Protein AF-R7I6B8-F1 (afdb_monomer_lite)

Structure (mmCIF, N/CA/C/O backbone):
data_AF-R7I6B8-F1
#
_entry.id   AF-R7I6B8-F1
#
loop_
_atom_site.group_PDB
_atom_site.id
_atom_site.type_symbol
_atom_site.label_atom_id
_atom_site.label_alt_id
_atom_site.label_comp_id
_atom_site.label_asym_id
_atom_site.label_entity_id
_atom_site.label_seq_id
_atom_site.pdbx_PDB_ins_code
_atom_site.Cartn_x
_atom_site.Cartn_y
_atom_site.Cartn_z
_atom_site.occupancy
_atom_site.B_iso_or_equiv
_atom_site.auth_seq_id
_atom_site.auth_comp_id
_atom_site.auth_asym_id
_atom_site.auth_atom_id
_atom_site.pdbx_PDB_model_num
ATOM 1 N N . MET A 1 1 ? -3.173 -9.819 1.149 1.00 86.62 1 MET A N 1
ATOM 2 C CA . MET A 1 1 ? -2.836 -11.087 0.472 1.00 86.62 1 MET A CA 1
ATOM 3 C C . MET A 1 1 ? -1.677 -10.871 -0.489 1.00 86.62 1 MET A C 1
ATOM 5 O O . MET A 1 1 ? -1.821 -10.104 -1.430 1.00 86.62 1 MET A O 1
ATOM 9 N N . ASP A 1 2 ? -0.547 -11.542 -0.245 1.00 82.75 2 ASP A N 1
ATOM 10 C CA . ASP A 1 2 ? 0.683 -11.420 -1.058 1.00 82.75 2 ASP A CA 1
ATOM 11 C C . ASP A 1 2 ? 0.958 -12.671 -1.923 1.00 82.75 2 ASP A C 1
ATOM 13 O O . ASP A 1 2 ? 1.813 -12.669 -2.796 1.00 82.75 2 ASP A O 1
ATOM 17 N N . ARG A 1 3 ? 0.202 -13.765 -1.734 1.00 78.44 3 ARG A N 1
ATOM 18 C CA . ARG A 1 3 ? 0.385 -15.018 -2.498 1.00 78.44 3 ARG A CA 1
ATOM 19 C C . ARG A 1 3 ? 0.220 -14.824 -4.012 1.00 78.44 3 ARG A C 1
ATOM 21 O O . ARG A 1 3 ? 0.948 -15.448 -4.780 1.00 78.44 3 ARG A O 1
ATOM 28 N N . ALA A 1 4 ? -0.693 -13.935 -4.411 1.00 64.12 4 ALA A N 1
ATOM 29 C CA . ALA A 1 4 ? -0.958 -13.588 -5.807 1.00 64.12 4 ALA A CA 1
ATOM 30 C C . ALA A 1 4 ? 0.249 -12.935 -6.514 1.00 64.12 4 ALA A C 1
ATOM 32 O O . ALA A 1 4 ? 0.325 -12.960 -7.739 1.00 64.12 4 ALA A O 1
ATOM 33 N N . TYR A 1 5 ? 1.224 -12.416 -5.753 1.00 71.38 5 TYR A N 1
ATOM 34 C CA . TYR A 1 5 ? 2.431 -11.783 -6.287 1.00 71.38 5 TYR A CA 1
ATOM 35 C C . TYR A 1 5 ? 3.267 -12.732 -7.157 1.00 71.38 5 TYR A C 1
ATOM 37 O O . TYR A 1 5 ? 3.744 -12.341 -8.223 1.00 71.38 5 TYR A O 1
ATOM 45 N N . TYR A 1 6 ? 3.435 -13.979 -6.700 1.00 74.81 6 TYR A N 1
ATOM 46 C CA . TYR A 1 6 ? 4.252 -14.996 -7.373 1.00 74.81 6 TYR A CA 1
ATOM 47 C C . TYR A 1 6 ? 3.460 -15.805 -8.398 1.00 74.81 6 TYR A C 1
ATOM 49 O O . TYR A 1 6 ? 4.012 -16.245 -9.405 1.00 74.81 6 TYR A O 1
ATOM 57 N N . ARG A 1 7 ? 2.173 -16.031 -8.123 1.00 84.00 7 ARG A N 1
ATOM 58 C CA . ARG A 1 7 ? 1.267 -16.762 -9.003 1.00 84.00 7 ARG A CA 1
ATOM 59 C C . ARG A 1 7 ? -0.142 -16.186 -8.859 1.00 84.00 7 ARG A C 1
ATOM 61 O O . ARG A 1 7 ? -0.682 -16.285 -7.755 1.00 84.00 7 ARG A O 1
ATOM 68 N N . PRO A 1 8 ? -0.735 -15.652 -9.941 1.00 86.75 8 PRO A N 1
ATOM 69 C CA . PRO A 1 8 ? -2.129 -15.228 -9.958 1.00 86.75 8 PRO A CA 1
ATOM 70 C C . PRO A 1 8 ? -3.066 -16.285 -9.370 1.00 86.75 8 PRO A C 1
ATOM 72 O O . PRO A 1 8 ? -2.892 -17.486 -9.608 1.00 86.75 8 PRO A O 1
ATOM 75 N N . LEU A 1 9 ? -4.040 -15.834 -8.582 1.00 92.75 9 LEU A N 1
ATOM 76 C CA . LEU A 1 9 ? -5.088 -16.687 -8.032 1.00 92.75 9 LEU A CA 1
ATOM 77 C C . LEU A 1 9 ? -6.312 -16.652 -8.950 1.00 92.75 9 LEU A C 1
ATOM 79 O O . LEU A 1 9 ? -6.590 -15.651 -9.602 1.00 92.75 9 LEU A O 1
ATOM 83 N N . THR A 1 10 ? -7.036 -17.763 -8.992 1.00 95.44 10 THR A N 1
ATOM 84 C CA . THR A 1 10 ? -8.285 -17.889 -9.757 1.00 95.44 10 THR A CA 1
ATOM 85 C C . THR A 1 10 ? -9.464 -17.265 -9.006 1.00 95.44 10 THR A C 1
ATOM 87 O O . THR A 1 10 ? -9.424 -17.150 -7.779 1.00 95.44 10 THR A O 1
ATOM 90 N N . VAL A 1 11 ? -10.547 -16.954 -9.728 1.00 97.56 11 VAL A N 1
ATOM 91 C CA . VAL A 1 11 ? -11.826 -16.485 -9.156 1.00 97.56 11 VAL A CA 1
ATOM 92 C C . VAL A 1 11 ? -12.290 -17.400 -8.018 1.00 97.56 11 VAL A C 1
ATOM 94 O O . VAL A 1 11 ? -12.526 -16.936 -6.908 1.00 97.56 11 VAL A O 1
ATOM 97 N N . GLY A 1 12 ? -12.329 -18.719 -8.249 1.00 97.88 12 GLY A N 1
ATOM 98 C CA . GLY A 1 12 ? -12.786 -19.689 -7.247 1.00 97.88 12 GLY A CA 1
ATOM 99 C C . GLY A 1 12 ? -11.923 -19.731 -5.979 1.00 97.88 12 GLY A C 1
ATOM 100 O O . GLY A 1 12 ? -12.435 -19.977 -4.891 1.00 97.88 12 GLY A O 1
ATOM 101 N N . GLN A 1 13 ? -10.622 -19.442 -6.085 1.00 96.94 13 GLN A N 1
ATOM 102 C CA . GLN A 1 13 ? -9.755 -19.332 -4.907 1.00 96.94 13 GLN A CA 1
ATOM 103 C C . GLN A 1 13 ? -10.053 -18.072 -4.098 1.00 96.94 13 GLN A C 1
ATOM 105 O O . GLN A 1 13 ? -10.068 -18.139 -2.873 1.00 96.94 13 GLN A O 1
ATOM 110 N N . TYR A 1 14 ? -10.289 -16.938 -4.761 1.00 97.94 14 TYR A N 1
ATOM 111 C CA . TYR A 1 14 ? -10.722 -15.717 -4.084 1.00 97.94 14 TYR A CA 1
ATOM 112 C C . TYR A 1 14 ? -12.088 -15.901 -3.424 1.00 97.94 14 TYR A C 1
ATOM 114 O O . TYR A 1 14 ? -12.215 -15.613 -2.238 1.00 97.94 14 TYR A O 1
ATOM 122 N N . TRP A 1 15 ? -13.050 -16.488 -4.134 1.00 97.94 15 TRP A N 1
ATOM 123 C CA . TRP A 1 15 ? -14.367 -16.822 -3.592 1.00 97.94 15 TRP A CA 1
ATOM 124 C C . TRP A 1 15 ? -14.275 -17.689 -2.334 1.00 97.94 15 TRP A C 1
ATOM 126 O O . TRP A 1 15 ? -14.862 -17.367 -1.304 1.00 97.94 15 TRP A O 1
ATOM 136 N N . HIS A 1 16 ? -13.425 -18.717 -2.354 1.00 97.81 16 HIS A N 1
ATOM 137 C CA . HIS A 1 16 ? -13.198 -19.549 -1.177 1.00 97.81 16 HIS A CA 1
ATOM 138 C C . HIS A 1 16 ? -12.623 -18.770 0.022 1.00 97.81 16 HIS A C 1
ATOM 140 O O . HIS A 1 16 ? -12.931 -19.102 1.164 1.00 97.81 16 HIS A O 1
ATOM 146 N N . PHE A 1 17 ? -11.794 -17.742 -0.197 1.00 97.38 17 PHE A N 1
ATOM 147 C CA . PHE A 1 17 ? -11.352 -16.862 0.892 1.00 97.38 17 PHE A CA 1
ATOM 148 C C . PHE A 1 17 ? -12.471 -15.939 1.379 1.00 97.38 17 PHE A C 1
ATOM 150 O O . PHE A 1 17 ? -12.580 -15.713 2.582 1.00 97.38 17 PHE A O 1
ATOM 157 N N . ALA A 1 18 ? -13.304 -15.425 0.472 1.00 97.75 18 ALA A N 1
ATOM 158 C CA . ALA A 1 18 ? -14.438 -14.571 0.812 1.00 97.75 18 ALA A CA 1
ATOM 159 C C . ALA A 1 18 ? -15.466 -15.287 1.705 1.00 97.75 18 ALA A C 1
ATOM 161 O O . ALA A 1 18 ? -16.019 -14.662 2.608 1.00 97.75 18 ALA A O 1
ATOM 162 N N . GLU A 1 19 ? -15.678 -16.589 1.505 1.00 98.00 19 GLU A N 1
ATOM 163 C CA . GLU A 1 19 ? -16.567 -17.429 2.328 1.00 98.00 19 GLU A CA 1
ATOM 164 C C . GLU A 1 19 ? -16.067 -17.630 3.770 1.00 98.00 19 GLU A C 1
ATOM 166 O O . GLU A 1 19 ? -16.845 -17.959 4.661 1.00 98.00 19 GLU A O 1
ATOM 171 N N . GLN A 1 20 ? -14.772 -17.428 4.029 1.00 97.94 20 GLN A N 1
ATOM 172 C CA . GLN A 1 20 ? -14.159 -17.678 5.342 1.00 97.94 20 GLN A CA 1
ATOM 173 C C . GLN A 1 20 ? -14.195 -16.469 6.281 1.00 97.94 20 GLN A C 1
ATOM 175 O O . GLN A 1 20 ? -13.697 -16.555 7.405 1.00 97.94 20 GLN A O 1
ATOM 180 N N . VAL A 1 21 ? -14.728 -15.335 5.827 1.00 98.31 21 VAL A N 1
ATOM 181 C CA . VAL A 1 21 ? -14.720 -14.083 6.587 1.00 98.31 21 VAL A CA 1
ATOM 182 C C . VAL A 1 21 ? -16.104 -13.426 6.606 1.00 98.31 21 VAL A C 1
ATOM 184 O O . VAL A 1 21 ? -16.873 -13.592 5.652 1.00 98.31 21 VAL A O 1
ATOM 187 N N . PRO A 1 22 ? -16.419 -12.645 7.655 1.00 98.06 22 PRO A N 1
ATOM 188 C CA . PRO A 1 22 ? -17.638 -11.839 7.723 1.00 98.06 22 PRO A CA 1
ATOM 189 C C . PRO A 1 22 ? -17.788 -10.833 6.568 1.00 98.06 22 PRO A C 1
ATOM 191 O O . PRO A 1 22 ? -16.819 -10.491 5.888 1.00 98.06 22 PRO A O 1
ATOM 194 N N . ASP A 1 23 ? -19.005 -10.328 6.358 1.00 95.50 23 ASP A N 1
ATOM 195 C CA . ASP A 1 23 ? -19.348 -9.418 5.249 1.00 95.50 23 ASP A CA 1
ATOM 196 C C . ASP A 1 23 ? -18.741 -8.016 5.359 1.00 95.50 23 ASP A C 1
ATOM 198 O O . ASP A 1 23 ? -18.560 -7.329 4.349 1.00 95.50 23 ASP A O 1
ATOM 202 N N . ASP A 1 24 ? -18.361 -7.599 6.560 1.00 96.00 24 ASP A N 1
ATOM 203 C CA . ASP A 1 24 ? -17.642 -6.355 6.839 1.00 96.00 24 ASP A CA 1
ATOM 204 C C . ASP A 1 24 ? -16.115 -6.501 6.710 1.00 96.00 24 ASP A C 1
ATOM 206 O O . ASP A 1 24 ? -15.394 -5.502 6.710 1.00 96.00 24 ASP A O 1
ATOM 210 N N . PHE A 1 25 ? -15.596 -7.716 6.502 1.00 97.75 25 PHE A N 1
ATOM 211 C CA . PHE A 1 25 ? -14.173 -7.924 6.254 1.00 97.75 25 PHE A CA 1
ATOM 212 C C . PHE A 1 25 ? -13.758 -7.370 4.886 1.00 97.75 25 PHE A C 1
ATOM 214 O O . PHE A 1 25 ? -14.487 -7.464 3.893 1.00 97.75 25 PHE A O 1
ATOM 221 N N . ARG A 1 26 ? -12.545 -6.816 4.806 1.00 97.75 26 ARG A N 1
ATOM 222 C CA . ARG A 1 26 ? -11.974 -6.292 3.561 1.00 97.75 26 ARG A CA 1
ATOM 223 C C . ARG A 1 26 ? -10.599 -6.875 3.284 1.00 97.75 26 ARG A C 1
ATOM 225 O O . ARG A 1 26 ? -9.689 -6.809 4.110 1.00 97.75 26 ARG A O 1
ATOM 232 N N . PHE A 1 27 ? -10.420 -7.395 2.077 1.00 98.12 27 PHE A N 1
ATOM 233 C CA . PHE A 1 27 ? -9.138 -7.895 1.603 1.00 98.12 27 PHE A CA 1
ATOM 234 C C . PHE A 1 27 ? -8.341 -6.790 0.910 1.00 98.12 27 PHE A C 1
ATOM 236 O O . PHE A 1 27 ? -8.765 -6.237 -0.100 1.00 98.12 27 PHE A O 1
ATOM 243 N N . LEU A 1 28 ? -7.121 -6.553 1.389 1.00 98.00 28 LEU A N 1
ATOM 244 C CA . LEU A 1 28 ? -6.075 -5.888 0.613 1.00 98.00 28 LEU A CA 1
ATOM 245 C C . LEU A 1 28 ? -5.347 -6.943 -0.225 1.00 98.00 28 LEU A C 1
ATOM 247 O O . LEU A 1 28 ? -4.781 -7.889 0.337 1.00 98.00 28 LEU A O 1
ATOM 251 N N . VAL A 1 29 ? -5.314 -6.798 -1.548 1.00 97.75 29 VAL A N 1
ATOM 252 C CA . VAL A 1 29 ? -4.704 -7.779 -2.462 1.00 97.75 29 VAL A CA 1
ATOM 253 C C . VAL A 1 29 ? -3.587 -7.128 -3.265 1.00 97.75 29 VAL A C 1
ATOM 255 O O . VAL A 1 29 ? -3.771 -6.066 -3.847 1.00 97.75 29 VAL A O 1
ATOM 258 N N . LYS A 1 30 ? -2.412 -7.762 -3.296 1.00 96.00 30 LYS A N 1
ATOM 259 C CA . LYS A 1 30 ? -1.267 -7.281 -4.070 1.00 96.00 30 LYS A CA 1
ATOM 260 C C . LYS A 1 30 ? -1.294 -7.840 -5.493 1.00 96.00 30 LYS A C 1
ATOM 262 O O . LYS A 1 30 ? -1.500 -9.041 -5.676 1.00 96.00 30 LYS A O 1
ATOM 267 N N . ALA A 1 31 ? -1.026 -6.976 -6.465 1.00 96.88 31 ALA A N 1
ATOM 268 C CA . ALA A 1 31 ? -0.894 -7.327 -7.869 1.00 96.88 31 ALA A CA 1
ATOM 269 C C . ALA A 1 31 ? 0.301 -8.274 -8.129 1.00 96.88 31 ALA A C 1
ATOM 271 O O . ALA A 1 31 ? 1.307 -8.211 -7.412 1.00 96.88 31 ALA A O 1
ATOM 272 N N . PRO A 1 32 ? 0.236 -9.118 -9.175 1.00 95.25 32 PRO A N 1
ATOM 273 C CA . PRO A 1 32 ? 1.344 -9.965 -9.607 1.00 95.25 32 PRO A CA 1
ATOM 274 C C . PRO A 1 32 ? 2.580 -9.175 -10.055 1.00 95.25 32 PRO A C 1
ATOM 276 O O . PRO A 1 32 ? 2.472 -8.192 -10.793 1.00 95.25 32 PRO A O 1
ATOM 279 N N . ALA A 1 33 ? 3.774 -9.690 -9.736 1.00 94.00 33 ALA A N 1
ATOM 280 C CA . ALA A 1 33 ? 5.047 -9.126 -10.207 1.00 94.00 33 ALA A CA 1
ATOM 281 C C . ALA A 1 33 ? 5.130 -9.048 -11.741 1.00 94.00 33 ALA A C 1
ATOM 283 O O . ALA A 1 33 ? 5.805 -8.186 -12.298 1.00 94.00 33 ALA A O 1
ATOM 284 N N . ALA A 1 34 ? 4.408 -9.939 -12.429 1.00 93.88 34 ALA A N 1
ATOM 285 C CA . ALA A 1 34 ? 4.355 -10.005 -13.883 1.00 93.88 34 ALA A CA 1
ATOM 286 C C . ALA A 1 34 ? 3.887 -8.699 -14.545 1.00 93.88 34 ALA A C 1
ATOM 288 O O . ALA A 1 34 ? 4.227 -8.479 -15.705 1.00 93.88 34 ALA A O 1
ATOM 289 N N . VAL A 1 35 ? 3.153 -7.835 -13.834 1.00 96.88 35 VAL A N 1
ATOM 290 C CA . VAL A 1 35 ? 2.729 -6.519 -14.344 1.00 96.88 35 VAL A CA 1
ATOM 291 C C . VAL A 1 35 ? 3.342 -5.342 -13.583 1.00 96.88 35 VAL A C 1
ATOM 293 O O . VAL A 1 35 ? 3.352 -4.236 -14.118 1.00 96.88 35 VAL A O 1
ATOM 296 N N . THR A 1 36 ? 3.898 -5.555 -12.384 1.00 97.12 36 THR A N 1
ATOM 297 C CA . THR A 1 36 ? 4.442 -4.475 -11.536 1.00 97.12 36 THR A CA 1
ATOM 298 C C . THR A 1 36 ? 5.965 -4.437 -11.410 1.00 97.12 36 THR A C 1
ATOM 300 O O . THR A 1 36 ? 6.507 -3.474 -10.865 1.00 97.12 36 THR A O 1
ATOM 303 N N . ASP A 1 37 ? 6.682 -5.435 -11.928 1.00 96.50 37 ASP A N 1
ATOM 304 C CA . ASP A 1 37 ? 8.142 -5.421 -12.018 1.00 96.50 37 ASP A CA 1
ATOM 305 C C . ASP A 1 37 ? 8.587 -5.268 -13.472 1.00 96.50 37 ASP A C 1
ATOM 307 O O . ASP A 1 37 ? 8.164 -6.018 -14.354 1.00 96.50 37 ASP A O 1
ATOM 311 N N . CYS A 1 38 ? 9.466 -4.299 -13.724 1.00 96.81 38 CYS A N 1
ATOM 312 C CA . CYS A 1 38 ? 10.085 -4.106 -15.035 1.00 96.81 38 CYS A CA 1
ATOM 313 C C . CYS A 1 38 ? 11.113 -5.195 -15.375 1.00 96.81 38 CYS A C 1
ATOM 315 O O . CYS A 1 38 ? 11.512 -5.317 -16.533 1.00 96.81 38 CYS A O 1
ATOM 317 N N . MET A 1 39 ? 11.503 -6.015 -14.393 1.00 96.12 39 MET A N 1
ATOM 318 C CA . MET A 1 39 ? 12.441 -7.119 -14.551 1.00 96.12 39 MET A CA 1
ATOM 319 C C . MET A 1 39 ? 11.799 -8.449 -14.160 1.00 96.12 39 MET A C 1
ATOM 321 O O . MET A 1 39 ? 11.097 -8.556 -13.158 1.00 96.12 39 MET A O 1
ATOM 325 N N . VAL A 1 40 ? 12.125 -9.508 -14.896 1.00 93.88 40 VAL A N 1
ATOM 326 C CA . VAL A 1 40 ? 11.937 -10.879 -14.412 1.00 93.88 40 VAL A CA 1
ATOM 327 C C . VAL A 1 40 ? 13.108 -11.205 -13.493 1.00 93.88 40 VAL A C 1
ATOM 329 O O . VAL A 1 40 ? 14.268 -11.139 -13.913 1.00 93.88 40 VAL A O 1
ATOM 332 N N . ARG A 1 41 ? 12.818 -11.539 -12.234 1.00 90.19 41 ARG A N 1
ATOM 333 C CA . ARG A 1 41 ? 13.832 -11.807 -11.206 1.00 90.19 41 ARG A CA 1
ATOM 334 C C . ARG A 1 41 ? 13.969 -13.295 -10.911 1.00 90.19 41 ARG A C 1
ATOM 336 O O . ARG A 1 41 ? 12.989 -14.033 -10.932 1.00 90.19 41 ARG A O 1
ATOM 343 N N . GLY A 1 42 ? 15.196 -13.721 -10.621 1.00 85.25 42 GLY A N 1
ATOM 344 C CA . GLY A 1 42 ? 15.484 -15.070 -10.136 1.00 85.25 42 GLY A CA 1
ATOM 345 C C . GLY A 1 42 ? 15.116 -15.254 -8.661 1.00 85.25 42 GLY A C 1
ATOM 346 O O . GLY A 1 42 ? 14.727 -14.308 -7.978 1.00 85.25 42 GLY A O 1
ATOM 347 N N . ALA A 1 43 ? 15.310 -16.468 -8.140 1.00 78.44 43 ALA A N 1
ATOM 348 C CA . ALA A 1 43 ? 14.973 -16.829 -6.755 1.00 78.44 43 ALA A CA 1
ATOM 349 C C . ALA A 1 43 ? 15.681 -15.976 -5.680 1.00 78.44 43 ALA A C 1
ATOM 351 O O . ALA A 1 43 ? 15.185 -15.838 -4.569 1.00 78.44 43 ALA A O 1
ATOM 352 N N . ASN A 1 44 ? 16.824 -15.374 -6.013 1.00 76.00 44 ASN A N 1
ATOM 353 C CA . ASN A 1 44 ? 17.579 -14.467 -5.143 1.00 76.00 44 ASN A CA 1
ATOM 354 C C . ASN A 1 44 ? 17.211 -12.980 -5.335 1.00 76.00 44 ASN A C 1
ATOM 356 O O . ASN A 1 44 ? 17.942 -12.106 -4.872 1.00 76.00 44 ASN A O 1
ATOM 360 N N . GLY A 1 45 ? 16.143 -12.670 -6.079 1.00 80.94 45 GLY A N 1
ATOM 361 C CA . GLY A 1 45 ? 15.709 -11.301 -6.366 1.00 80.94 45 GLY A CA 1
ATOM 362 C C . GLY A 1 45 ? 16.567 -10.549 -7.393 1.00 80.94 45 GLY A C 1
ATOM 363 O O . GLY A 1 45 ? 16.290 -9.379 -7.686 1.00 80.94 45 GLY A O 1
ATOM 364 N N . ARG A 1 46 ? 17.597 -11.185 -7.973 1.00 85.00 46 ARG A N 1
ATOM 365 C CA . ARG A 1 46 ? 18.427 -10.551 -9.007 1.00 85.00 46 ARG A CA 1
ATOM 366 C C . ARG A 1 46 ? 17.670 -10.461 -10.333 1.00 85.00 46 ARG A C 1
ATOM 368 O O . ARG A 1 46 ? 17.013 -11.434 -10.709 1.00 85.00 46 ARG A O 1
ATOM 375 N N . PRO A 1 47 ? 17.770 -9.329 -11.050 1.00 88.94 47 PRO A N 1
ATOM 376 C CA . PRO A 1 47 ? 17.188 -9.203 -12.378 1.00 88.94 47 PRO A CA 1
ATOM 377 C C . PRO A 1 47 ? 17.886 -10.163 -13.348 1.00 88.94 47 PRO A C 1
ATOM 379 O O . PRO A 1 47 ? 19.112 -10.227 -13.379 1.00 88.94 47 PRO A O 1
ATOM 382 N N . LEU A 1 48 ? 17.101 -10.912 -14.120 1.00 91.88 48 LEU A N 1
ATOM 383 C CA . LEU A 1 48 ? 17.597 -11.828 -15.152 1.00 91.88 48 LEU A CA 1
ATOM 384 C C . LEU A 1 48 ? 17.422 -11.241 -16.553 1.00 91.88 48 LEU A C 1
ATOM 386 O O . LEU A 1 48 ? 18.313 -11.347 -17.386 1.00 91.88 48 LEU A O 1
ATOM 390 N N . ARG A 1 49 ? 16.262 -10.632 -16.809 1.00 94.31 49 ARG A N 1
ATOM 391 C CA . ARG A 1 49 ? 15.908 -9.997 -18.084 1.00 94.31 49 ARG A CA 1
ATOM 392 C C . ARG A 1 49 ? 14.788 -8.987 -17.885 1.00 94.31 49 ARG A C 1
ATOM 394 O O . ARG A 1 49 ? 14.106 -9.020 -16.861 1.00 94.31 49 ARG A O 1
ATOM 401 N N . GLU A 1 50 ? 14.572 -8.137 -18.878 1.00 95.94 50 GLU A N 1
ATOM 402 C CA . GLU A 1 50 ? 13.416 -7.245 -18.906 1.00 95.94 50 GLU A CA 1
ATOM 403 C C . GLU A 1 50 ? 12.100 -8.034 -18.990 1.00 95.94 50 GLU A C 1
ATOM 405 O O . GLU A 1 50 ? 12.016 -9.120 -19.585 1.00 95.94 50 GLU A O 1
ATOM 410 N N . ASN A 1 51 ? 11.068 -7.485 -18.356 1.00 96.81 51 ASN A N 1
ATOM 411 C CA . ASN A 1 51 ? 9.720 -8.022 -18.373 1.00 96.81 51 ASN A CA 1
ATOM 412 C C . ASN A 1 51 ? 8.868 -7.308 -19.432 1.00 96.81 51 ASN A C 1
ATOM 414 O O . ASN A 1 51 ? 8.455 -6.164 -19.246 1.00 96.81 51 ASN A O 1
ATOM 418 N N . SER A 1 52 ? 8.539 -8.015 -20.513 1.00 96.38 52 SER A N 1
ATOM 419 C CA . SER A 1 52 ? 7.694 -7.507 -21.602 1.00 96.38 52 SER A CA 1
ATOM 420 C C . SER A 1 52 ? 6.243 -7.233 -21.193 1.00 96.38 52 SER A C 1
ATOM 422 O O . SER A 1 52 ? 5.536 -6.531 -21.909 1.00 96.38 52 SER A O 1
ATOM 424 N N . PHE A 1 53 ? 5.787 -7.776 -20.060 1.00 97.38 53 PHE A N 1
ATOM 425 C CA . PHE A 1 53 ? 4.436 -7.565 -19.533 1.00 97.38 53 PHE A CA 1
ATOM 426 C C . PHE A 1 53 ? 4.354 -6.466 -18.468 1.00 97.38 53 PHE A C 1
ATOM 428 O O . PHE A 1 53 ? 3.278 -6.222 -17.921 1.00 97.38 53 PHE A O 1
ATOM 435 N N . PHE A 1 54 ? 5.463 -5.786 -18.170 1.00 98.06 54 PHE A N 1
ATOM 436 C CA . PHE A 1 54 ? 5.452 -4.662 -17.243 1.00 98.06 54 PHE A CA 1
ATOM 437 C C . PHE A 1 54 ? 4.479 -3.576 -17.720 1.00 98.06 54 PHE A C 1
ATOM 439 O O . PHE A 1 54 ? 4.602 -3.084 -18.844 1.00 98.06 54 PHE A O 1
ATOM 446 N N . LEU A 1 55 ? 3.531 -3.201 -16.855 1.00 98.44 55 LEU A N 1
ATOM 447 C CA . LEU A 1 55 ? 2.442 -2.267 -17.160 1.00 98.44 55 LEU A CA 1
ATOM 448 C C . LEU A 1 55 ? 1.537 -2.722 -18.324 1.00 98.44 55 LEU A C 1
ATOM 450 O O . LEU A 1 55 ? 0.975 -1.897 -19.044 1.00 98.44 55 LEU A O 1
ATOM 454 N N . ASN A 1 56 ? 1.381 -4.034 -18.528 1.00 98.50 56 ASN A N 1
ATOM 455 C CA . ASN A 1 56 ? 0.413 -4.576 -19.478 1.00 98.50 56 ASN A CA 1
ATOM 456 C C . ASN A 1 56 ? -0.996 -4.591 -18.856 1.00 98.50 56 ASN A C 1
ATOM 458 O O . ASN A 1 56 ? -1.262 -5.324 -17.902 1.00 98.50 56 ASN A O 1
ATOM 462 N N . THR A 1 57 ? -1.895 -3.772 -19.405 1.00 98.19 57 THR A N 1
ATOM 463 C CA . THR A 1 57 ? -3.256 -3.550 -18.889 1.00 98.19 57 THR A CA 1
ATOM 464 C C . THR A 1 57 ? -4.159 -4.767 -19.056 1.00 98.19 57 THR A C 1
ATOM 466 O O . THR A 1 57 ? -4.907 -5.095 -18.142 1.00 98.19 57 THR A O 1
ATOM 469 N N . GLU A 1 58 ? -4.067 -5.464 -20.190 1.00 98.06 58 GLU A N 1
ATOM 470 C CA . GLU A 1 58 ? -4.872 -6.656 -20.473 1.00 98.06 58 GLU A CA 1
ATOM 471 C C . GLU A 1 58 ? -4.525 -7.791 -19.506 1.00 98.06 58 GLU A C 1
ATOM 473 O O . GLU A 1 58 ? -5.406 -8.375 -18.876 1.00 98.06 58 GLU A O 1
ATOM 478 N N . LYS A 1 59 ? -3.229 -8.035 -19.300 1.00 97.81 59 LYS A N 1
ATOM 479 C CA . LYS A 1 59 ? -2.752 -9.026 -18.337 1.00 97.81 59 LYS A CA 1
ATOM 480 C C . LYS A 1 59 ? -3.136 -8.650 -16.907 1.00 97.81 59 LYS A C 1
ATOM 482 O O . LYS A 1 59 ? -3.550 -9.518 -16.147 1.00 97.81 59 LYS A O 1
ATOM 487 N N . ALA A 1 60 ? -3.032 -7.371 -16.535 1.00 98.25 60 ALA A N 1
ATOM 488 C CA . ALA A 1 60 ? -3.472 -6.906 -15.220 1.00 98.25 60 ALA A CA 1
ATOM 489 C C . ALA A 1 60 ? -4.981 -7.125 -15.018 1.00 98.25 60 ALA A C 1
ATOM 491 O O . ALA A 1 60 ? -5.392 -7.565 -13.946 1.00 98.25 60 ALA A O 1
ATOM 492 N N . ALA A 1 61 ? -5.798 -6.881 -16.045 1.00 98.19 61 ALA A N 1
ATOM 493 C CA . ALA A 1 61 ? -7.232 -7.137 -15.994 1.00 98.19 61 ALA A CA 1
ATOM 494 C C . ALA A 1 61 ? -7.534 -8.632 -15.794 1.00 98.19 61 ALA A C 1
ATOM 496 O O . ALA A 1 61 ? -8.225 -9.000 -14.846 1.00 98.19 61 ALA A O 1
ATOM 497 N N . GLN A 1 62 ? -6.955 -9.491 -16.637 1.00 97.25 62 GLN A N 1
ATOM 498 C CA . GLN A 1 62 ? -7.231 -10.931 -16.666 1.00 97.25 62 GLN A CA 1
ATOM 499 C C . GLN A 1 62 ? -6.675 -11.691 -15.456 1.00 97.25 62 GLN A C 1
ATOM 501 O O . GLN A 1 62 ? -7.318 -12.610 -14.959 1.00 97.25 62 GLN A O 1
ATOM 506 N N . GLU A 1 63 ? -5.477 -11.342 -14.984 1.00 96.12 63 GLU A N 1
ATOM 507 C CA . GLU A 1 63 ? -4.780 -12.112 -13.943 1.00 96.12 63 GLU A CA 1
ATOM 508 C C . GLU A 1 63 ? -4.904 -11.513 -12.543 1.00 96.12 63 GLU A C 1
ATOM 510 O O . GLU A 1 63 ? -4.494 -12.144 -11.569 1.00 96.12 63 GLU A O 1
ATOM 515 N N . PHE A 1 64 ? -5.427 -10.294 -12.420 1.00 97.81 64 PHE A N 1
ATOM 516 C CA . PHE A 1 64 ? -5.503 -9.623 -11.129 1.00 97.81 64 PHE A CA 1
ATOM 517 C C . PHE A 1 64 ? -6.845 -8.953 -10.884 1.00 97.81 64 PHE A C 1
ATOM 519 O O . PHE A 1 64 ? -7.526 -9.346 -9.943 1.00 97.81 64 PHE A O 1
ATOM 526 N N . VAL A 1 65 ? -7.245 -7.987 -11.712 1.00 98.19 65 VAL A N 1
ATOM 527 C CA . VAL A 1 65 ? -8.450 -7.193 -11.436 1.00 98.19 65 VAL A CA 1
ATOM 528 C C . VAL A 1 65 ? -9.698 -8.071 -11.465 1.00 98.19 65 VAL A C 1
ATOM 530 O O . VAL A 1 65 ? -10.337 -8.222 -10.430 1.00 98.19 65 VAL A O 1
ATOM 533 N N . HIS A 1 66 ? -10.025 -8.699 -12.598 1.00 98.00 66 HIS A N 1
ATOM 534 C CA . HIS A 1 66 ? -11.261 -9.479 -12.716 1.00 98.00 66 HIS A CA 1
ATOM 535 C C . HIS A 1 66 ? -11.317 -10.639 -11.710 1.00 98.00 66 HIS A C 1
ATOM 537 O O . HIS A 1 66 ? -12.312 -10.731 -10.996 1.00 98.00 66 HIS A O 1
ATOM 543 N N . PRO A 1 67 ? -10.254 -11.453 -11.517 1.00 97.75 67 PRO A N 1
ATOM 544 C CA . PRO A 1 67 ? -10.293 -12.520 -10.519 1.00 97.75 67 PRO A CA 1
ATOM 545 C C . PRO A 1 67 ? -10.558 -12.039 -9.090 1.00 97.75 67 PRO A C 1
ATOM 547 O O . PRO A 1 67 ? -11.263 -12.716 -8.342 1.00 97.75 67 PRO A O 1
ATOM 550 N N . VAL A 1 68 ? -9.993 -10.890 -8.702 1.00 98.06 68 VAL A N 1
ATOM 551 C CA . VAL A 1 68 ? -10.207 -10.302 -7.373 1.00 98.06 68 VAL A CA 1
ATOM 552 C C . VAL A 1 68 ? -11.632 -9.782 -7.237 1.00 98.06 68 VAL A C 1
ATOM 554 O O . VAL A 1 68 ? -12.280 -10.087 -6.240 1.00 98.06 68 VAL A O 1
ATOM 557 N N . ILE A 1 69 ? -12.110 -9.014 -8.217 1.00 98.12 69 ILE A N 1
ATOM 558 C CA . ILE A 1 69 ? -13.439 -8.398 -8.178 1.00 98.12 69 ILE A CA 1
ATOM 559 C C . ILE A 1 69 ? -14.531 -9.471 -8.215 1.00 98.12 69 ILE A C 1
ATOM 561 O O . ILE A 1 69 ? -15.379 -9.498 -7.330 1.00 98.12 69 ILE A O 1
ATOM 565 N N . GLU A 1 70 ? -14.467 -10.409 -9.159 1.00 97.88 70 GLU A N 1
ATOM 566 C CA . GLU A 1 70 ? -15.454 -11.489 -9.284 1.00 97.88 70 GLU A CA 1
ATOM 567 C C . GLU A 1 70 ? -15.418 -12.447 -8.089 1.00 97.88 70 GLU A C 1
ATOM 569 O O . GLU A 1 70 ? -16.454 -12.932 -7.640 1.00 97.88 70 GLU A O 1
ATOM 574 N N . GLY A 1 71 ? -14.224 -12.738 -7.564 1.00 98.00 71 GLY A N 1
ATOM 575 C CA . GLY A 1 71 ? -14.069 -13.696 -6.477 1.00 98.00 71 GLY A CA 1
ATOM 576 C C . GLY A 1 71 ? -14.403 -13.126 -5.100 1.00 98.00 71 GLY A C 1
ATOM 577 O O . GLY A 1 71 ? -14.997 -13.821 -4.284 1.00 98.00 71 GLY A O 1
ATOM 578 N N . LEU A 1 72 ? -14.016 -11.881 -4.808 1.00 98.31 72 LEU A N 1
ATOM 579 C CA . LEU A 1 72 ? -14.224 -11.271 -3.487 1.00 98.31 72 LEU A CA 1
ATOM 580 C C . LEU A 1 72 ? -15.472 -10.386 -3.417 1.00 98.31 72 LEU A C 1
ATOM 582 O O . LEU A 1 72 ? -15.975 -10.153 -2.315 1.00 98.31 72 LEU A O 1
ATOM 586 N N . GLY A 1 73 ? -15.955 -9.871 -4.552 1.00 97.81 73 GLY A N 1
ATOM 587 C CA . GLY A 1 73 ? -17.082 -8.942 -4.622 1.00 97.81 73 GLY A CA 1
ATOM 588 C C . GLY A 1 73 ? -16.929 -7.788 -3.630 1.00 97.81 73 GLY A C 1
ATOM 589 O O . GLY A 1 73 ? -15.869 -7.170 -3.517 1.00 97.81 73 GLY A O 1
ATOM 590 N N . LYS A 1 74 ? -17.961 -7.563 -2.813 1.00 97.12 74 LYS A N 1
ATOM 591 C CA . LYS A 1 74 ? -18.003 -6.502 -1.791 1.00 97.12 74 LYS A CA 1
ATOM 592 C C . LYS A 1 74 ? -16.908 -6.587 -0.723 1.00 97.12 74 LYS A C 1
ATOM 594 O O . LYS A 1 74 ? -16.632 -5.579 -0.074 1.00 97.12 74 LYS A O 1
ATOM 599 N N . LYS A 1 75 ? -16.280 -7.755 -0.536 1.00 98.44 75 LYS A N 1
ATOM 600 C CA . LYS A 1 75 ? -15.164 -7.958 0.406 1.00 98.44 75 LYS A CA 1
ATOM 601 C C . LYS A 1 75 ? -13.816 -7.531 -0.191 1.00 98.44 75 LYS A C 1
ATOM 603 O O . LYS A 1 75 ? -12.816 -7.504 0.529 1.00 98.44 75 LYS A O 1
ATOM 608 N N . ALA A 1 76 ? -13.748 -7.188 -1.479 1.00 98.38 76 ALA A N 1
ATOM 609 C CA . ALA A 1 76 ? -12.561 -6.574 -2.064 1.00 98.38 76 ALA A CA 1
ATOM 610 C C . ALA A 1 76 ? -12.362 -5.157 -1.499 1.00 98.38 76 ALA A C 1
ATOM 612 O O . ALA A 1 76 ? -13.285 -4.349 -1.473 1.00 98.38 76 ALA A O 1
ATOM 613 N N . GLY A 1 77 ? -11.149 -4.873 -1.030 1.00 98.19 77 GLY A N 1
ATOM 614 C CA . GLY A 1 77 ? -10.712 -3.546 -0.609 1.00 98.19 77 GLY A CA 1
ATOM 615 C C . GLY A 1 77 ? -9.610 -3.030 -1.544 1.00 98.19 77 GLY A C 1
ATOM 616 O O . GLY A 1 77 ? -9.777 -3.049 -2.763 1.00 98.19 77 GLY A O 1
ATOM 617 N N . PRO A 1 78 ? -8.447 -2.598 -1.027 1.00 98.56 78 PRO A N 1
ATOM 618 C CA . PRO A 1 78 ? -7.388 -2.069 -1.879 1.00 98.56 78 PRO A CA 1
ATOM 619 C C . PRO A 1 78 ? -6.777 -3.138 -2.802 1.00 98.56 78 PRO A C 1
ATOM 621 O O . PRO A 1 78 ? -6.232 -4.146 -2.335 1.00 98.56 78 PRO A O 1
ATOM 624 N N . LEU A 1 79 ? -6.775 -2.870 -4.109 1.00 98.69 79 LEU A N 1
ATOM 625 C CA . LEU A 1 79 ? -5.986 -3.587 -5.112 1.00 98.69 79 LEU A CA 1
ATOM 626 C C . LEU A 1 79 ? -4.653 -2.852 -5.291 1.00 98.69 79 LEU A C 1
ATOM 628 O O . LEU A 1 79 ? -4.571 -1.816 -5.954 1.00 98.69 79 LEU A O 1
ATOM 632 N N . VAL A 1 80 ? -3.604 -3.378 -4.659 1.00 98.62 80 VAL A N 1
ATOM 633 C CA . VAL A 1 80 ? -2.301 -2.718 -4.542 1.00 98.62 80 VAL A CA 1
ATOM 634 C C . VAL A 1 80 ? -1.362 -3.134 -5.668 1.00 98.62 80 VAL A C 1
ATOM 636 O O . VAL A 1 80 ? -0.865 -4.263 -5.697 1.00 98.62 80 VAL A O 1
ATOM 639 N N . PHE A 1 81 ? -1.018 -2.188 -6.535 1.00 98.56 81 PHE A N 1
ATOM 640 C CA . PHE A 1 81 ? 0.095 -2.305 -7.469 1.00 98.56 81 PHE A CA 1
ATOM 641 C C . PHE A 1 81 ? 1.387 -1.831 -6.793 1.00 98.56 81 PHE A C 1
ATOM 643 O O . PHE A 1 81 ? 1.722 -0.647 -6.804 1.00 98.56 81 PHE A O 1
ATOM 650 N N . GLU A 1 82 ? 2.127 -2.762 -6.186 1.00 97.75 82 GLU A N 1
ATOM 651 C CA . GLU A 1 82 ? 3.487 -2.490 -5.708 1.00 97.75 82 GLU A CA 1
ATOM 652 C C . GLU A 1 82 ? 4.460 -2.544 -6.884 1.00 97.75 82 GLU A C 1
ATOM 654 O O . GLU A 1 82 ? 4.861 -3.620 -7.334 1.00 97.75 82 GLU A O 1
ATOM 659 N N . MET A 1 83 ? 4.834 -1.368 -7.369 1.00 97.44 83 MET A N 1
ATOM 660 C CA . MET A 1 83 ? 5.802 -1.180 -8.435 1.00 97.44 83 MET A CA 1
ATOM 661 C C . MET A 1 83 ? 7.208 -1.422 -7.889 1.00 97.44 83 MET A C 1
ATOM 663 O O . MET A 1 83 ? 7.710 -0.649 -7.063 1.00 97.44 83 MET A O 1
ATOM 667 N N . ALA A 1 84 ? 7.837 -2.502 -8.350 1.00 95.00 84 ALA A N 1
ATOM 668 C CA . ALA A 1 84 ? 9.139 -2.945 -7.868 1.00 95.00 84 ALA A CA 1
ATOM 669 C C . ALA A 1 84 ? 10.244 -1.905 -8.120 1.00 95.00 84 ALA A C 1
ATOM 671 O O . ALA A 1 84 ? 10.101 -0.960 -8.901 1.00 95.00 84 ALA A O 1
ATOM 672 N N . GLN A 1 85 ? 11.379 -2.075 -7.438 1.00 94.62 85 GLN A N 1
ATOM 673 C CA . GLN A 1 85 ? 12.505 -1.163 -7.595 1.00 94.62 85 GLN A CA 1
ATOM 674 C C . GLN A 1 85 ? 13.073 -1.263 -9.013 1.00 94.62 85 GLN A C 1
ATOM 676 O O . GLN A 1 85 ? 13.546 -2.323 -9.437 1.00 94.62 85 GLN A O 1
ATOM 681 N N . VAL A 1 86 ? 13.064 -0.137 -9.721 1.00 95.50 86 VAL A N 1
ATOM 682 C CA . VAL A 1 86 ? 13.557 -0.046 -11.094 1.00 95.50 86 VAL A CA 1
ATOM 683 C C . VAL A 1 86 ? 15.092 0.046 -11.092 1.00 95.50 86 VAL A C 1
ATOM 685 O O . VAL A 1 86 ? 15.645 0.838 -10.320 1.00 95.50 86 VAL A O 1
ATOM 688 N N . PRO A 1 87 ? 15.802 -0.745 -11.925 1.00 94.25 87 PRO A N 1
ATOM 689 C CA . PRO A 1 87 ? 17.253 -0.645 -12.090 1.00 94.25 87 PRO A CA 1
ATOM 690 C C . PRO A 1 87 ? 17.712 0.775 -12.430 1.00 94.25 87 PRO A C 1
ATOM 692 O O . PRO A 1 87 ? 17.060 1.482 -13.202 1.00 94.25 87 PRO A O 1
ATOM 695 N N . ARG A 1 88 ? 18.853 1.195 -11.872 1.00 93.38 88 ARG A N 1
ATOM 696 C CA . ARG A 1 88 ? 19.350 2.580 -11.955 1.00 93.38 88 ARG A CA 1
ATOM 697 C C . ARG A 1 88 ? 19.556 3.035 -13.402 1.00 93.38 88 ARG A C 1
ATOM 699 O O . ARG A 1 88 ? 19.335 4.201 -13.720 1.00 93.38 88 ARG A O 1
ATOM 706 N N . GLU A 1 89 ? 19.943 2.118 -14.276 1.00 93.25 89 GLU A N 1
ATOM 707 C CA . GLU A 1 89 ? 20.226 2.331 -15.697 1.00 93.25 89 GLU A CA 1
ATOM 708 C C . GLU A 1 89 ? 18.967 2.758 -16.474 1.00 93.25 89 GLU A C 1
ATOM 710 O O . GLU A 1 89 ? 19.033 3.579 -17.400 1.00 93.25 89 GLU A O 1
ATOM 715 N N . LEU A 1 90 ? 17.802 2.252 -16.056 1.00 93.50 90 LEU A N 1
ATOM 716 C CA . LEU A 1 90 ? 16.502 2.555 -16.658 1.00 93.50 90 LEU A CA 1
ATOM 717 C C . LEU A 1 90 ? 15.919 3.893 -16.177 1.00 93.50 90 LEU A C 1
ATOM 719 O O . LEU A 1 90 ? 14.974 4.392 -16.778 1.00 93.50 90 LEU A O 1
ATOM 723 N N . ILE A 1 91 ? 16.496 4.509 -15.139 1.00 96.06 91 ILE A N 1
ATOM 724 C CA . ILE A 1 91 ? 16.035 5.775 -14.528 1.00 96.06 91 ILE A CA 1
ATOM 725 C C . ILE A 1 91 ? 17.162 6.809 -14.365 1.00 96.06 91 ILE A C 1
ATOM 727 O O . ILE A 1 91 ? 17.061 7.747 -13.565 1.00 96.06 91 ILE A O 1
ATOM 731 N N . SER A 1 92 ? 18.249 6.642 -15.123 1.00 95.69 92 SER A N 1
ATOM 732 C CA . SER A 1 92 ? 19.475 7.432 -14.978 1.00 95.69 92 SER A CA 1
ATOM 733 C C . SER A 1 92 ? 19.304 8.914 -15.332 1.00 95.69 92 SER A C 1
ATOM 735 O O . SER A 1 92 ? 19.929 9.763 -14.699 1.00 95.69 92 SER A O 1
ATOM 737 N N . SER A 1 93 ? 18.421 9.250 -16.278 1.00 97.31 93 SER A N 1
ATOM 738 C CA . SER A 1 93 ? 18.119 10.631 -16.678 1.00 97.31 93 SER A CA 1
ATOM 739 C C . SER A 1 93 ? 16.759 11.108 -16.157 1.00 97.31 93 SER A C 1
ATOM 741 O O . SER A 1 93 ? 15.880 10.308 -15.830 1.00 97.31 93 SER A O 1
ATOM 743 N N . ALA A 1 94 ? 16.577 12.430 -16.074 1.00 97.06 94 ALA A N 1
ATOM 744 C CA . ALA A 1 94 ? 15.292 13.031 -15.707 1.00 97.06 94 ALA A CA 1
ATOM 745 C C . ALA A 1 94 ? 14.178 12.649 -16.691 1.00 97.06 94 ALA A C 1
ATOM 747 O O . ALA A 1 94 ? 13.090 12.281 -16.262 1.00 97.06 94 ALA A O 1
ATOM 748 N N . GLU A 1 95 ? 14.480 12.649 -17.989 1.00 97.88 95 GLU A N 1
ATOM 749 C CA . GLU A 1 95 ? 13.556 12.240 -19.049 1.00 97.88 95 GLU A CA 1
ATOM 750 C C . GLU A 1 95 ? 13.049 10.806 -18.851 1.00 97.88 95 GLU A C 1
ATOM 752 O O . GLU A 1 95 ? 11.842 10.575 -18.828 1.00 97.88 95 GLU A O 1
ATOM 757 N N . LYS A 1 96 ? 13.949 9.845 -18.591 1.00 97.69 96 LYS A N 1
ATOM 758 C CA . LYS A 1 96 ? 13.570 8.448 -18.320 1.00 97.69 96 LYS A CA 1
ATOM 759 C C . LYS A 1 96 ? 12.650 8.322 -17.103 1.00 97.69 96 LYS A C 1
ATOM 761 O O . LYS A 1 96 ? 11.698 7.546 -17.123 1.00 97.69 96 LYS A O 1
ATOM 766 N N . ARG A 1 97 ? 12.914 9.096 -16.044 1.00 98.12 97 ARG A N 1
ATOM 767 C CA . ARG A 1 97 ? 12.071 9.126 -14.837 1.00 98.12 97 ARG A CA 1
ATOM 768 C C . ARG A 1 97 ? 10.686 9.698 -15.114 1.00 98.12 97 ARG A C 1
ATOM 770 O O . ARG A 1 97 ? 9.703 9.115 -14.669 1.00 98.12 97 ARG A O 1
ATOM 777 N N . ILE A 1 98 ? 10.609 10.803 -15.854 1.00 97.94 98 ILE A N 1
ATOM 778 C CA . ILE A 1 98 ? 9.338 11.413 -16.268 1.00 97.94 98 ILE A CA 1
ATOM 779 C C . ILE A 1 98 ? 8.542 10.415 -17.108 1.00 97.94 98 ILE A C 1
ATOM 781 O O . ILE A 1 98 ? 7.392 10.128 -16.780 1.00 97.94 98 ILE A O 1
ATOM 785 N N . ARG A 1 99 ? 9.187 9.796 -18.102 1.00 98.00 99 ARG A N 1
ATOM 786 C CA . ARG A 1 99 ? 8.554 8.806 -18.974 1.00 98.00 99 ARG A CA 1
ATOM 787 C C . ARG A 1 99 ? 8.033 7.591 -18.209 1.00 98.00 99 ARG A C 1
ATOM 789 O O . ARG A 1 99 ? 6.987 7.053 -18.554 1.00 98.00 99 ARG A O 1
ATOM 796 N N . LEU A 1 100 ? 8.737 7.144 -17.170 1.00 98.12 100 LEU A N 1
ATOM 797 C CA . LEU A 1 100 ? 8.261 6.063 -16.307 1.00 98.12 100 LEU A CA 1
ATOM 798 C C . LEU A 1 100 ? 6.980 6.456 -15.553 1.00 98.12 100 LEU A C 1
ATOM 800 O O . LEU A 1 100 ? 6.040 5.666 -15.520 1.00 98.12 100 LEU A O 1
ATOM 804 N N . VAL A 1 101 ? 6.921 7.663 -14.981 1.00 98.56 101 VAL A N 1
ATOM 805 C CA . VAL A 1 101 ? 5.717 8.165 -14.290 1.00 98.56 101 VAL A CA 1
ATOM 806 C C . VAL A 1 101 ? 4.540 8.290 -15.262 1.00 98.56 101 VAL A C 1
ATOM 808 O O . VAL A 1 101 ? 3.436 7.873 -14.923 1.00 98.56 101 VAL A O 1
ATOM 811 N N . GLU A 1 102 ? 4.775 8.790 -16.477 1.00 98.44 102 GLU A N 1
ATOM 812 C CA . GLU A 1 102 ? 3.758 8.870 -17.536 1.00 98.44 102 GLU A CA 1
ATOM 813 C C . GLU A 1 102 ? 3.220 7.490 -17.914 1.00 98.44 102 GLU A C 1
ATOM 815 O O . GLU A 1 102 ? 2.011 7.288 -17.911 1.00 98.44 102 GLU A O 1
ATOM 820 N N . ARG A 1 103 ? 4.104 6.512 -18.151 1.00 98.44 103 ARG A N 1
ATOM 821 C CA . ARG A 1 103 ? 3.703 5.131 -18.461 1.00 98.44 103 ARG A CA 1
ATOM 822 C C . ARG A 1 103 ? 2.881 4.493 -17.343 1.00 98.44 103 ARG A C 1
ATOM 824 O O . ARG A 1 103 ? 1.947 3.750 -17.632 1.00 98.44 103 ARG A O 1
ATOM 831 N N . ILE A 1 104 ? 3.221 4.759 -16.079 1.00 98.75 104 ILE A N 1
ATOM 832 C CA . ILE A 1 104 ? 2.415 4.304 -14.938 1.00 98.75 104 ILE A CA 1
ATOM 833 C C . ILE A 1 104 ? 1.027 4.953 -14.996 1.00 98.75 104 ILE A C 1
ATOM 835 O O . ILE A 1 104 ? 0.035 4.244 -14.882 1.00 98.75 104 ILE A O 1
ATOM 839 N N . GLY A 1 105 ? 0.935 6.263 -15.234 1.00 98.69 105 GLY A N 1
ATOM 840 C CA . GLY A 1 105 ? -0.354 6.950 -15.371 1.00 98.69 105 GLY A CA 1
ATOM 841 C C . GLY A 1 105 ? -1.201 6.430 -16.534 1.00 98.69 105 GLY A C 1
ATOM 842 O O . GLY A 1 105 ? -2.387 6.166 -16.360 1.00 98.69 105 GLY A O 1
ATOM 843 N N . GLU A 1 106 ? -0.596 6.210 -17.704 1.00 98.69 106 GLU A N 1
ATOM 844 C CA . GLU A 1 106 ? -1.254 5.601 -18.869 1.00 98.69 106 GLU A CA 1
ATOM 845 C C . GLU A 1 106 ? -1.799 4.204 -18.552 1.00 98.69 106 GLU A C 1
ATOM 847 O O . GLU A 1 106 ? -2.916 3.875 -18.947 1.00 98.69 106 GLU A O 1
ATOM 852 N N . PHE A 1 107 ? -1.024 3.392 -17.830 1.00 98.81 107 PHE A N 1
ATOM 853 C CA . PHE A 1 107 ? -1.446 2.073 -17.371 1.00 98.81 107 PHE A CA 1
ATOM 854 C C . PHE A 1 107 ? -2.646 2.159 -16.429 1.00 98.81 107 PHE A C 1
ATOM 856 O O . PHE A 1 107 ? -3.650 1.495 -16.672 1.00 98.81 107 PHE A O 1
ATOM 863 N N . LEU A 1 108 ? -2.569 3.004 -15.397 1.00 98.69 108 LEU A N 1
ATOM 864 C CA . LEU A 1 108 ? -3.627 3.156 -14.397 1.00 98.69 108 LEU A CA 1
ATOM 865 C C . LEU A 1 108 ? -4.938 3.656 -15.018 1.00 98.69 108 LEU A C 1
ATOM 867 O O . LEU A 1 108 ? -5.991 3.090 -14.748 1.00 98.69 108 LEU A O 1
ATOM 871 N N . ASN A 1 109 ? -4.871 4.641 -15.917 1.00 98.44 109 ASN A N 1
ATOM 872 C CA . ASN A 1 109 ? -6.044 5.185 -16.613 1.00 98.44 109 ASN A CA 1
ATOM 873 C C . ASN A 1 109 ? -6.717 4.188 -17.571 1.00 98.44 109 ASN A C 1
ATOM 875 O O . ASN A 1 109 ? -7.848 4.411 -17.999 1.00 98.44 109 ASN A O 1
ATOM 879 N N . ARG A 1 110 ? -6.019 3.113 -17.946 1.00 98.44 110 ARG A N 1
ATOM 880 C CA . ARG A 1 110 ? -6.519 2.051 -18.831 1.00 98.44 110 ARG A CA 1
ATOM 881 C C . ARG A 1 110 ? -6.943 0.791 -18.079 1.00 98.44 110 ARG A C 1
ATOM 883 O O . ARG A 1 110 ? -7.373 -0.166 -18.724 1.00 98.44 110 ARG A O 1
ATOM 890 N N . LEU A 1 111 ? -6.798 0.754 -16.754 1.00 98.50 111 LEU A N 1
ATOM 891 C CA . LEU A 1 111 ? -7.321 -0.352 -15.960 1.00 98.50 111 LEU A CA 1
ATOM 892 C C . LEU A 1 111 ? -8.855 -0.409 -16.070 1.00 98.50 111 LEU A C 1
ATOM 894 O O . LEU A 1 111 ? -9.494 0.628 -16.271 1.00 98.50 111 LEU A O 1
ATOM 898 N N . PRO A 1 112 ? -9.464 -1.600 -15.923 1.00 97.75 112 PRO A N 1
ATOM 899 C CA . PRO A 1 112 ? -10.915 -1.722 -15.869 1.00 97.75 112 PRO A CA 1
ATOM 900 C C . PRO A 1 112 ? -11.501 -0.826 -14.776 1.00 97.75 112 PRO A C 1
ATOM 902 O O . PRO A 1 112 ? -10.922 -0.697 -13.695 1.00 97.75 112 PRO A O 1
ATOM 905 N N . LYS A 1 113 ? -12.661 -0.221 -15.030 1.00 96.31 113 LYS A N 1
ATOM 906 C CA . LYS A 1 113 ? -13.416 0.437 -13.960 1.00 96.31 113 LYS A CA 1
ATOM 907 C C . LYS A 1 113 ? -13.947 -0.634 -13.010 1.00 96.31 113 LYS A C 1
ATOM 909 O O . LYS A 1 113 ? -14.395 -1.680 -13.466 1.00 96.31 113 LYS A O 1
ATOM 914 N N . ILE A 1 114 ? -13.882 -0.361 -11.714 1.00 96.44 114 ILE A N 1
ATOM 915 C CA . ILE A 1 114 ? -14.466 -1.222 -10.686 1.00 96.44 114 ILE A CA 1
ATOM 916 C C . ILE A 1 114 ? -15.943 -0.841 -10.568 1.00 96.44 114 ILE A C 1
ATOM 918 O O . ILE A 1 114 ? -16.246 0.343 -10.400 1.00 96.44 114 ILE A O 1
ATOM 922 N N . GLY A 1 115 ? -16.839 -1.812 -10.738 1.00 93.62 115 GLY A N 1
ATOM 923 C CA . GLY A 1 115 ? -18.279 -1.604 -10.632 1.00 93.62 115 GLY A CA 1
ATOM 924 C C . GLY A 1 115 ? -18.811 -1.775 -9.208 1.00 93.62 115 GLY A C 1
ATOM 925 O O . GLY A 1 115 ? -18.069 -2.012 -8.251 1.00 93.62 115 GLY A O 1
ATOM 926 N N . GLU A 1 116 ? -20.130 -1.650 -9.069 1.00 94.75 116 GLU A N 1
ATOM 927 C CA . GLU A 1 116 ? -20.844 -1.738 -7.786 1.00 94.75 116 GLU A CA 1
ATOM 928 C C . GLU A 1 116 ? -20.735 -3.125 -7.131 1.00 94.75 116 GLU A C 1
ATOM 930 O O . GLU A 1 116 ? -20.856 -3.252 -5.910 1.00 94.75 116 GLU A O 1
ATOM 935 N N . GLU A 1 117 ? -20.439 -4.172 -7.909 1.00 94.69 117 GLU A N 1
ATOM 936 C CA . GLU A 1 117 ? -20.198 -5.531 -7.415 1.00 94.69 117 GLU A CA 1
ATOM 937 C C . GLU A 1 117 ? -19.060 -5.605 -6.384 1.00 94.69 117 GLU A C 1
ATOM 939 O O . GLU A 1 117 ? -19.038 -6.505 -5.540 1.00 94.69 117 GLU A O 1
ATOM 944 N N . ALA A 1 118 ? -18.147 -4.634 -6.420 1.00 96.50 118 ALA A N 1
ATOM 945 C CA . ALA A 1 118 ? -17.049 -4.470 -5.484 1.00 96.50 118 ALA A CA 1
ATOM 946 C C . ALA A 1 118 ? -16.912 -3.000 -5.059 1.00 96.50 118 ALA A C 1
ATOM 948 O O . ALA A 1 118 ? -15.836 -2.417 -5.136 1.00 96.50 118 ALA A O 1
ATOM 949 N N . GLU A 1 119 ? -18.006 -2.414 -4.566 1.00 94.81 119 GLU A N 1
ATOM 950 C CA . GLU A 1 119 ? -18.105 -1.003 -4.143 1.00 94.81 119 GLU A CA 1
ATOM 951 C C . GLU A 1 119 ? -17.008 -0.521 -3.169 1.00 94.81 119 GLU A C 1
ATOM 953 O O . GLU A 1 119 ? -16.686 0.662 -3.122 1.00 94.81 119 GLU A O 1
ATOM 958 N N . ASN A 1 120 ? -16.409 -1.432 -2.396 1.00 96.62 120 ASN A N 1
ATOM 959 C CA . ASN A 1 120 ? -15.337 -1.117 -1.445 1.00 96.62 120 ASN A CA 1
ATOM 960 C C . ASN A 1 120 ? -13.932 -1.181 -2.065 1.00 96.62 120 ASN A C 1
ATOM 962 O O . ASN A 1 120 ? -12.947 -0.839 -1.400 1.00 96.62 120 ASN A O 1
ATOM 966 N N . ALA A 1 121 ? -13.825 -1.655 -3.306 1.00 98.25 121 ALA A N 1
ATOM 967 C CA . ALA A 1 121 ? -12.563 -1.875 -3.974 1.00 98.25 121 ALA A CA 1
ATOM 968 C C . ALA A 1 121 ? -12.087 -0.629 -4.712 1.00 98.25 121 ALA A C 1
ATOM 970 O O . ALA A 1 121 ? -12.850 0.115 -5.323 1.00 98.25 121 ALA A O 1
ATOM 971 N N . PHE A 1 122 ? -10.778 -0.414 -4.669 1.00 98.62 122 PHE A N 1
ATOM 972 C CA . PHE A 1 122 ? -10.136 0.715 -5.325 1.00 98.62 122 PHE A CA 1
ATOM 973 C C . PHE A 1 122 ? -8.685 0.382 -5.650 1.00 98.62 122 PHE A C 1
ATOM 975 O O . PHE A 1 122 ? -8.059 -0.473 -5.015 1.00 98.62 122 PHE A O 1
ATOM 982 N N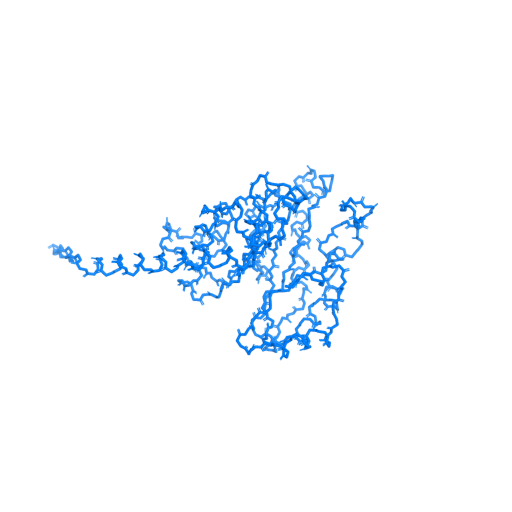 . TYR A 1 123 ? -8.129 1.081 -6.633 1.00 98.81 123 TYR A N 1
ATOM 983 C CA . TYR A 1 123 ? -6.725 0.936 -6.984 1.00 98.81 123 TYR A CA 1
ATOM 984 C C . TYR A 1 123 ? -5.838 1.755 -6.056 1.00 98.81 123 TYR A C 1
ATOM 986 O O . TYR A 1 123 ? -6.107 2.925 -5.770 1.00 98.81 123 TYR A O 1
ATOM 994 N N . ALA A 1 124 ? -4.732 1.146 -5.637 1.00 98.75 124 ALA A N 1
ATOM 995 C CA . ALA A 1 124 ? -3.696 1.816 -4.874 1.00 98.75 124 ALA A CA 1
ATOM 996 C C . ALA A 1 124 ? -2.305 1.454 -5.410 1.00 98.75 124 ALA A C 1
ATOM 998 O O . ALA A 1 124 ? -2.085 0.342 -5.893 1.00 98.75 124 ALA A O 1
ATOM 999 N N . VAL A 1 125 ? -1.351 2.379 -5.329 1.00 98.75 125 VAL A N 1
ATOM 1000 C CA . VAL A 1 125 ? 0.017 2.186 -5.831 1.00 98.75 125 VAL A CA 1
ATOM 1001 C C . VAL A 1 125 ? 1.030 2.394 -4.718 1.00 98.75 125 VAL A C 1
ATOM 1003 O O . VAL A 1 125 ? 1.076 3.449 -4.089 1.00 98.75 125 VAL A O 1
ATOM 1006 N N . GLU A 1 126 ? 1.897 1.401 -4.534 1.00 98.31 126 GLU A N 1
ATOM 1007 C CA . GLU A 1 126 ? 3.139 1.535 -3.771 1.00 98.31 126 GLU A CA 1
ATOM 1008 C C . GLU A 1 126 ? 4.304 1.605 -4.760 1.00 98.31 126 GLU A C 1
ATOM 1010 O O . GLU A 1 126 ? 4.394 0.780 -5.665 1.00 98.31 126 GLU A O 1
ATOM 1015 N N . ILE A 1 127 ? 5.224 2.553 -4.592 1.00 96.69 127 ILE A N 1
ATOM 1016 C CA . ILE A 1 127 ? 6.434 2.638 -5.416 1.00 96.69 127 ILE A CA 1
ATOM 1017 C C . ILE A 1 127 ? 7.649 2.238 -4.587 1.00 96.69 127 ILE A C 1
ATOM 1019 O O . ILE A 1 127 ? 7.789 2.641 -3.438 1.00 96.69 127 ILE A O 1
ATOM 1023 N N . ARG A 1 128 ? 8.555 1.454 -5.175 1.00 95.94 128 ARG A N 1
ATOM 1024 C CA . ARG A 1 128 ? 9.800 0.996 -4.527 1.00 95.94 128 ARG A CA 1
ATOM 1025 C C . ARG A 1 128 ? 11.050 1.683 -5.074 1.00 95.94 128 ARG A C 1
ATOM 1027 O O . ARG A 1 128 ? 12.170 1.230 -4.856 1.00 95.94 128 ARG A O 1
ATOM 1034 N N . THR A 1 129 ? 10.842 2.775 -5.805 1.00 96.81 129 THR A N 1
ATOM 1035 C CA . THR A 1 129 ? 11.874 3.552 -6.494 1.00 96.81 129 THR A CA 1
ATOM 1036 C C . THR A 1 129 ? 11.860 4.990 -5.954 1.00 96.81 129 THR A C 1
ATOM 1038 O O . THR A 1 129 ? 11.060 5.805 -6.411 1.00 96.81 129 THR A O 1
ATOM 1041 N N . PRO A 1 130 ? 12.729 5.342 -4.987 1.00 96.25 130 PRO A N 1
ATOM 1042 C CA . PRO A 1 130 ? 12.629 6.609 -4.247 1.00 96.25 130 PRO A CA 1
ATOM 1043 C C . PRO A 1 130 ? 12.796 7.853 -5.114 1.00 96.25 130 PRO A C 1
ATOM 1045 O O . PRO A 1 130 ? 12.147 8.862 -4.881 1.00 96.25 130 PRO A O 1
ATOM 1048 N N . ILE A 1 131 ? 13.645 7.780 -6.143 1.00 96.56 131 ILE A N 1
ATOM 1049 C CA . ILE A 1 131 ? 13.972 8.932 -6.996 1.00 96.56 131 ILE A CA 1
ATOM 1050 C C . ILE A 1 131 ? 12.782 9.431 -7.834 1.00 96.56 131 ILE A C 1
ATOM 1052 O O . ILE A 1 131 ? 12.837 10.535 -8.370 1.00 96.56 131 ILE A O 1
ATOM 1056 N N . ILE A 1 132 ? 11.714 8.635 -7.960 1.00 96.44 132 ILE A N 1
ATOM 1057 C CA . ILE A 1 132 ? 10.466 9.054 -8.617 1.00 96.44 132 ILE A CA 1
ATOM 1058 C C . ILE A 1 132 ? 9.344 9.374 -7.623 1.00 96.44 132 ILE A C 1
ATOM 1060 O O . ILE A 1 132 ? 8.297 9.859 -8.047 1.00 96.44 132 ILE A O 1
ATOM 1064 N N . TYR A 1 133 ? 9.571 9.189 -6.317 1.00 96.81 133 TYR A N 1
ATOM 1065 C CA . TYR A 1 133 ? 8.656 9.614 -5.257 1.00 96.81 133 TYR A CA 1
ATOM 1066 C C . TYR A 1 133 ? 8.686 11.147 -5.146 1.00 96.81 133 TYR A C 1
ATOM 1068 O O . TYR A 1 133 ? 9.460 11.733 -4.393 1.00 96.81 133 TYR A O 1
ATOM 1076 N N . THR A 1 134 ? 7.898 11.806 -5.991 1.00 96.00 134 THR A N 1
ATOM 1077 C CA . THR A 1 134 ? 7.949 13.253 -6.246 1.00 96.00 134 THR A CA 1
ATOM 1078 C C . THR A 1 134 ? 6.534 13.831 -6.328 1.00 96.00 134 THR A C 1
ATOM 1080 O O . THR A 1 134 ? 5.598 13.075 -6.600 1.00 96.00 134 THR A O 1
ATOM 1083 N N . PRO A 1 135 ? 6.350 15.160 -6.201 1.00 95.56 135 PRO A N 1
ATOM 1084 C CA . PRO A 1 135 ? 5.041 15.790 -6.399 1.00 95.56 135 PRO A CA 1
ATOM 1085 C C . PRO A 1 135 ? 4.393 15.443 -7.747 1.00 95.56 135 PRO A C 1
ATOM 1087 O O . PRO A 1 135 ? 3.184 15.265 -7.822 1.00 95.56 135 PRO A O 1
ATOM 1090 N N . ARG A 1 136 ? 5.197 15.254 -8.807 1.00 96.50 136 ARG A N 1
ATOM 1091 C CA . ARG A 1 136 ? 4.709 14.819 -10.126 1.00 96.50 136 ARG A CA 1
ATOM 1092 C C . ARG A 1 136 ? 4.056 13.437 -10.076 1.00 96.50 136 ARG A C 1
ATOM 1094 O O . ARG A 1 136 ? 3.018 13.231 -10.692 1.00 96.50 136 ARG A O 1
ATOM 1101 N N . PHE A 1 137 ? 4.660 12.499 -9.350 1.00 97.75 137 PHE A N 1
ATOM 1102 C CA . PHE A 1 137 ? 4.103 11.160 -9.168 1.00 97.75 137 PHE A CA 1
ATOM 1103 C C . PHE A 1 137 ? 2.803 11.201 -8.357 1.00 97.75 137 PHE A C 1
ATOM 1105 O O . PHE A 1 137 ? 1.818 10.596 -8.765 1.00 97.75 137 PHE A O 1
ATOM 1112 N N . VAL A 1 138 ? 2.774 11.975 -7.268 1.00 97.25 138 VAL A N 1
ATOM 1113 C CA . VAL A 1 138 ? 1.570 12.155 -6.438 1.00 97.25 138 VAL A CA 1
ATOM 1114 C C . VAL A 1 138 ? 0.431 12.794 -7.239 1.00 97.25 138 VAL A C 1
ATOM 1116 O O . VAL A 1 138 ? -0.692 12.299 -7.226 1.00 97.25 138 VAL A O 1
ATOM 1119 N N . SER A 1 139 ? 0.726 13.850 -8.000 1.00 96.44 139 SER A N 1
ATOM 1120 C CA . SER A 1 139 ? -0.246 14.515 -8.872 1.00 96.44 139 SER A CA 1
ATOM 1121 C C . SER A 1 139 ? -0.780 13.580 -9.962 1.00 96.44 139 SER A C 1
ATOM 1123 O O . SER A 1 139 ? -1.984 13.575 -10.211 1.00 96.44 139 SER A O 1
ATOM 1125 N N . MET A 1 140 ? 0.075 12.741 -10.560 1.00 98.06 140 MET A N 1
ATOM 1126 C CA . MET A 1 140 ? -0.350 11.721 -11.522 1.00 98.06 140 MET A CA 1
ATOM 1127 C C . MET A 1 140 ? -1.328 10.721 -10.888 1.00 98.06 140 MET A C 1
ATOM 1129 O O . MET A 1 140 ? -2.377 10.462 -11.473 1.00 98.06 140 MET A O 1
ATOM 1133 N N . LEU A 1 141 ? -1.039 10.213 -9.683 1.00 98.12 141 LEU A N 1
ATOM 1134 C CA . LEU A 1 141 ? -1.945 9.299 -8.976 1.00 98.12 141 LEU A CA 1
ATOM 1135 C C . LEU A 1 141 ? -3.298 9.952 -8.677 1.00 98.12 141 LEU A C 1
ATOM 1137 O O . LEU A 1 141 ? -4.338 9.350 -8.943 1.00 98.12 141 LEU A O 1
ATOM 1141 N N . ARG A 1 142 ? -3.286 11.203 -8.191 1.00 96.06 142 ARG A N 1
ATOM 1142 C CA . ARG A 1 142 ? -4.507 11.986 -7.945 1.00 96.06 142 ARG A CA 1
ATOM 1143 C C . ARG A 1 142 ? -5.333 12.136 -9.222 1.00 96.06 142 ARG A C 1
ATOM 1145 O O . ARG A 1 142 ? -6.532 11.887 -9.193 1.00 96.06 142 ARG A O 1
ATOM 1152 N N . GLY A 1 143 ? -4.694 12.497 -10.336 1.00 96.12 143 GLY A N 1
ATOM 1153 C CA . GLY A 1 143 ? -5.355 12.639 -11.636 1.00 96.12 143 GLY A CA 1
ATOM 1154 C C . GLY A 1 143 ? -5.936 11.330 -12.179 1.00 96.12 143 GLY A C 1
ATOM 1155 O O . GLY A 1 143 ? -6.956 11.361 -12.857 1.00 96.12 143 GLY A O 1
ATOM 1156 N N . ALA A 1 144 ? -5.326 10.188 -11.848 1.00 97.38 144 ALA A N 1
ATOM 1157 C CA . ALA A 1 144 ? -5.821 8.860 -12.212 1.00 97.38 144 ALA A CA 1
ATOM 1158 C C . ALA A 1 144 ? -6.887 8.303 -11.243 1.00 97.38 144 ALA A C 1
ATOM 1160 O O . ALA A 1 144 ? -7.405 7.213 -11.474 1.00 97.38 144 ALA A O 1
ATOM 1161 N N . GLY A 1 145 ? -7.198 9.001 -10.142 1.00 96.69 145 GLY A N 1
ATOM 1162 C CA . GLY A 1 145 ? -8.116 8.505 -9.110 1.00 96.69 145 GLY A CA 1
ATOM 1163 C C . GLY A 1 145 ? -7.576 7.301 -8.325 1.00 96.69 145 GLY A C 1
ATOM 1164 O O . GLY A 1 145 ? -8.349 6.510 -7.791 1.00 96.69 145 GLY A O 1
ATOM 1165 N N . VAL A 1 146 ? -6.252 7.138 -8.261 1.00 98.31 146 VAL A N 1
ATOM 1166 C CA . VAL A 1 146 ? -5.581 5.994 -7.628 1.00 98.31 146 VAL A CA 1
ATOM 1167 C C . VAL A 1 146 ? -4.941 6.429 -6.316 1.00 98.31 146 VAL A C 1
ATOM 1169 O O . VAL A 1 146 ? -4.255 7.449 -6.265 1.00 98.31 146 VAL A O 1
ATOM 1172 N N . ARG A 1 147 ? -5.127 5.657 -5.240 1.00 98.19 147 ARG A N 1
ATOM 1173 C CA . ARG A 1 147 ? -4.578 6.005 -3.920 1.00 98.19 147 ARG A CA 1
ATOM 1174 C C . ARG A 1 147 ? -3.081 5.737 -3.819 1.00 98.19 147 ARG A C 1
ATOM 1176 O O . ARG A 1 147 ? -2.577 4.708 -4.268 1.00 98.19 147 ARG A O 1
ATOM 1183 N N . LEU A 1 148 ? -2.365 6.649 -3.172 1.00 98.31 148 LEU A N 1
ATOM 1184 C CA . LEU A 1 148 ? -0.977 6.438 -2.783 1.00 98.31 148 LEU A CA 1
ATOM 1185 C C . LEU A 1 148 ? -0.918 5.499 -1.571 1.00 98.31 148 LEU A C 1
ATOM 1187 O O . LEU A 1 148 ? -1.560 5.751 -0.554 1.00 98.31 148 LEU A O 1
ATOM 1191 N N . VAL A 1 149 ? -0.134 4.428 -1.670 1.00 98.44 149 VAL A N 1
ATOM 1192 C CA . VAL A 1 149 ? 0.163 3.550 -0.533 1.00 98.44 149 VAL A CA 1
ATOM 1193 C C . VAL A 1 149 ? 1.351 4.110 0.240 1.00 98.44 149 VAL A C 1
ATOM 1195 O O . VAL A 1 149 ? 2.429 4.296 -0.328 1.00 98.44 149 VAL A O 1
ATOM 1198 N N . THR A 1 150 ? 1.185 4.284 1.550 1.00 97.81 150 THR A N 1
ATOM 1199 C CA . THR A 1 150 ? 2.287 4.559 2.476 1.00 97.81 150 THR A CA 1
ATOM 1200 C C . THR A 1 150 ? 3.095 3.276 2.694 1.00 97.81 150 THR A C 1
ATOM 1202 O O . THR A 1 150 ? 2.774 2.444 3.548 1.00 97.81 150 THR A O 1
ATOM 1205 N N . GLY A 1 151 ? 4.123 3.077 1.869 1.00 96.44 151 GLY A N 1
ATOM 1206 C CA . GLY A 1 151 ? 4.978 1.889 1.871 1.00 96.44 151 GLY A CA 1
ATOM 1207 C C . GLY A 1 151 ? 6.182 2.064 2.791 1.00 96.44 151 GLY A C 1
ATOM 1208 O O . GLY A 1 151 ? 7.192 2.646 2.391 1.00 96.44 151 GLY A O 1
ATOM 1209 N N . LEU A 1 152 ? 6.102 1.556 4.022 1.00 95.38 152 LEU A N 1
ATOM 1210 C CA . LEU A 1 152 ? 7.145 1.744 5.033 1.00 95.38 152 LEU A CA 1
ATOM 1211 C C . LEU A 1 152 ? 8.237 0.683 4.874 1.00 95.38 152 LEU A C 1
ATOM 1213 O O . LEU A 1 152 ? 8.031 -0.514 5.129 1.00 95.38 152 LEU A O 1
ATOM 1217 N N . HIS A 1 153 ? 9.397 1.141 4.405 1.00 94.44 153 HIS A N 1
ATOM 1218 C CA . HIS A 1 153 ? 10.561 0.314 4.128 1.00 94.44 153 HIS A CA 1
ATOM 1219 C C . HIS A 1 153 ? 11.861 1.141 4.128 1.00 94.44 153 HIS A C 1
ATOM 1221 O O . HIS A 1 153 ? 11.844 2.257 3.614 1.00 94.44 153 HIS A O 1
ATOM 1227 N N . PRO A 1 154 ? 13.011 0.574 4.553 1.00 90.31 154 PRO A N 1
ATOM 1228 C CA . PRO A 1 154 ? 14.313 1.255 4.649 1.00 90.31 154 PRO A CA 1
ATOM 1229 C C . PRO A 1 154 ? 14.799 2.006 3.417 1.00 90.31 154 PRO A C 1
ATOM 1231 O O . PRO A 1 154 ? 15.576 2.946 3.527 1.00 90.31 154 PRO A O 1
ATOM 1234 N N . THR A 1 155 ? 14.409 1.544 2.233 1.00 91.50 155 THR A N 1
ATOM 1235 C CA . THR A 1 155 ? 14.833 2.157 0.972 1.00 91.50 155 THR A CA 1
ATOM 1236 C C . THR A 1 155 ? 13.940 3.314 0.551 1.00 91.50 155 THR A C 1
ATOM 1238 O O . THR A 1 155 ? 14.319 4.018 -0.371 1.00 91.50 155 THR A O 1
ATOM 1241 N N . MET A 1 156 ? 12.764 3.484 1.155 1.00 95.50 156 MET A N 1
ATOM 1242 C CA . MET A 1 156 ? 11.783 4.516 0.810 1.00 95.50 156 MET A CA 1
ATOM 1243 C C . MET A 1 156 ? 11.848 5.681 1.809 1.00 95.50 156 MET A C 1
ATOM 1245 O O . MET A 1 156 ? 12.443 5.530 2.876 1.00 95.50 156 MET A O 1
ATOM 1249 N N . PRO A 1 157 ? 11.263 6.853 1.485 1.00 94.31 157 PRO A N 1
ATOM 1250 C CA . PRO A 1 157 ? 11.087 7.921 2.461 1.00 94.31 157 PRO A CA 1
ATOM 1251 C C . PRO A 1 157 ? 10.382 7.417 3.727 1.00 94.31 157 PRO A C 1
ATOM 1253 O O . PRO A 1 157 ? 9.524 6.535 3.652 1.00 94.31 157 PRO A O 1
ATOM 1256 N N . ASP A 1 158 ? 10.749 7.980 4.874 1.00 91.94 158 ASP A N 1
ATOM 1257 C CA . ASP A 1 158 ? 10.125 7.664 6.160 1.00 91.94 158 ASP A CA 1
ATOM 1258 C C . ASP A 1 158 ? 8.631 8.034 6.206 1.00 91.94 158 ASP A C 1
ATOM 1260 O O . ASP A 1 158 ? 8.082 8.661 5.292 1.00 91.94 158 ASP A O 1
ATOM 1264 N N . VAL A 1 159 ? 7.966 7.635 7.295 1.00 91.94 159 VAL A N 1
ATOM 1265 C CA . VAL A 1 159 ? 6.533 7.884 7.491 1.00 91.94 159 VAL A CA 1
ATOM 1266 C C . VAL A 1 159 ? 6.193 9.373 7.414 1.00 91.94 159 VAL A C 1
ATOM 1268 O O . VAL A 1 159 ? 5.207 9.714 6.778 1.00 91.94 159 VAL A O 1
ATOM 1271 N N . SER 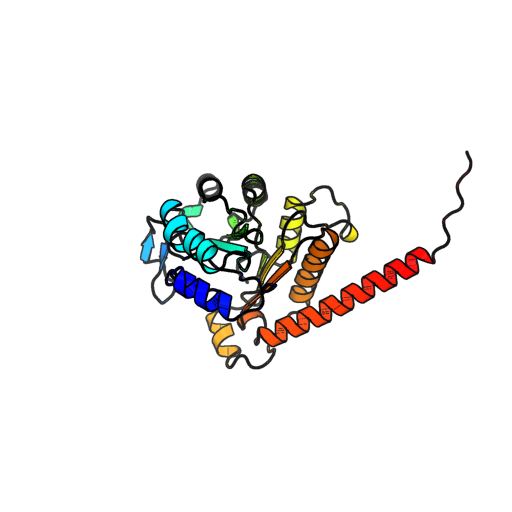A 1 160 ? 7.034 10.267 7.943 1.00 91.12 160 SER A N 1
ATOM 1272 C CA . SER A 1 160 ? 6.785 11.714 7.934 1.00 91.12 160 SER A CA 1
ATOM 1273 C C . SER A 1 160 ? 6.769 12.279 6.511 1.00 91.12 160 SER A C 1
ATOM 1275 O O . SER A 1 160 ? 5.826 12.962 6.101 1.00 91.12 160 SER A O 1
ATOM 1277 N N . ARG A 1 161 ? 7.762 11.917 5.690 1.00 93.81 161 ARG A N 1
ATOM 1278 C CA . ARG A 1 161 ? 7.805 12.317 4.276 1.00 93.81 161 ARG A CA 1
ATOM 1279 C C . ARG A 1 161 ? 6.643 11.750 3.468 1.00 93.81 161 ARG A C 1
ATOM 1281 O O . ARG A 1 161 ? 6.147 12.429 2.568 1.00 93.81 161 ARG A O 1
ATOM 1288 N N . GLN A 1 162 ? 6.215 10.521 3.750 1.00 95.38 162 GLN A N 1
ATOM 1289 C CA . GLN A 1 162 ? 5.064 9.933 3.062 1.00 95.38 162 GLN A CA 1
ATOM 1290 C C . GLN A 1 162 ? 3.732 10.534 3.534 1.00 95.38 162 GLN A C 1
ATOM 1292 O O . GLN A 1 162 ? 2.841 10.723 2.708 1.00 95.38 162 GLN A O 1
ATOM 1297 N N . THR A 1 163 ? 3.626 10.934 4.803 1.00 93.12 163 THR A N 1
ATOM 1298 C CA . THR A 1 163 ? 2.500 11.714 5.336 1.00 93.12 163 THR A CA 1
ATOM 1299 C C . THR A 1 163 ? 2.354 13.042 4.606 1.00 93.12 163 THR A C 1
ATOM 1301 O O . THR A 1 163 ? 1.268 13.351 4.123 1.00 93.12 163 THR A O 1
ATOM 1304 N N . ASN A 1 164 ? 3.450 13.784 4.419 1.00 92.44 164 ASN A N 1
ATOM 1305 C CA . ASN A 1 164 ? 3.417 15.033 3.654 1.00 92.44 164 ASN A CA 1
ATOM 1306 C C . ASN A 1 164 ? 2.965 14.814 2.195 1.00 92.44 164 ASN A C 1
ATOM 1308 O O . ASN A 1 164 ? 2.246 15.624 1.623 1.00 92.44 164 ASN A O 1
ATOM 1312 N N . ALA A 1 165 ? 3.337 13.689 1.578 1.00 94.69 165 ALA A N 1
ATOM 1313 C CA . ALA A 1 165 ? 2.871 13.372 0.230 1.00 94.69 165 ALA A CA 1
ATOM 1314 C C . ALA A 1 165 ? 1.350 13.141 0.162 1.00 94.69 165 ALA A C 1
ATOM 1316 O O . ALA A 1 165 ? 0.725 13.585 -0.797 1.00 94.69 165 ALA A O 1
ATOM 1317 N N . LEU A 1 166 ? 0.758 12.483 1.167 1.00 94.62 166 LEU A N 1
ATOM 1318 C CA . LEU A 1 166 ? -0.698 12.325 1.270 1.00 94.62 166 LEU A CA 1
ATOM 1319 C C . LEU A 1 166 ? -1.400 13.654 1.554 1.00 94.62 166 LEU A C 1
ATOM 1321 O O . LEU A 1 166 ? -2.425 13.939 0.946 1.00 94.62 166 LEU A O 1
ATOM 1325 N N . HIS A 1 167 ? -0.815 14.494 2.403 1.00 92.25 167 HIS A N 1
ATOM 1326 C CA . HIS A 1 167 ? -1.301 15.848 2.642 1.00 92.25 167 HIS A CA 1
ATOM 1327 C C . HIS A 1 167 ? -1.351 16.672 1.346 1.00 92.25 167 HIS A C 1
ATOM 1329 O O . HIS A 1 167 ? -2.404 17.179 0.974 1.00 92.25 167 HIS A O 1
ATOM 1335 N N . MET A 1 168 ? -0.260 16.693 0.574 1.00 90.81 168 MET A N 1
ATOM 1336 C CA . MET A 1 168 ? -0.222 17.349 -0.740 1.00 90.81 168 MET A CA 1
ATOM 1337 C C . MET A 1 168 ? -1.201 16.742 -1.758 1.00 90.81 168 MET A C 1
ATOM 1339 O O . MET A 1 168 ? -1.608 17.418 -2.705 1.00 90.81 168 MET A O 1
ATOM 1343 N N . MET A 1 169 ? -1.545 15.459 -1.609 1.00 93.50 169 MET A N 1
ATOM 1344 C CA . MET A 1 169 ? -2.511 14.782 -2.472 1.00 93.50 169 MET A CA 1
ATOM 1345 C C . MET A 1 169 ? -3.947 15.230 -2.177 1.00 93.50 169 MET A C 1
ATOM 1347 O O . MET A 1 169 ? -4.693 15.507 -3.118 1.00 93.50 169 MET A O 1
ATOM 1351 N N . ASP A 1 170 ? -4.311 15.304 -0.897 1.00 93.12 170 ASP A N 1
ATOM 1352 C CA . ASP A 1 170 ? -5.708 15.364 -0.458 1.00 93.12 170 ASP A CA 1
ATOM 1353 C C . ASP A 1 170 ? -6.140 16.742 0.054 1.00 93.12 170 ASP A C 1
ATOM 1355 O O . ASP A 1 170 ? -7.294 17.121 -0.128 1.00 93.12 170 ASP A O 1
ATOM 1359 N N . CYS A 1 171 ? -5.233 17.505 0.660 1.00 85.56 171 CYS A N 1
ATOM 1360 C CA . CYS A 1 171 ? -5.543 18.775 1.316 1.00 85.56 171 CYS A CA 1
ATOM 1361 C C . CYS A 1 171 ? -4.327 19.726 1.315 1.00 85.56 171 CYS A C 1
ATOM 1363 O O . CYS A 1 171 ? -3.847 20.107 2.381 1.00 85.56 171 CYS A O 1
ATOM 1365 N N . PRO A 1 172 ? -3.807 20.124 0.139 1.00 82.75 172 PRO A N 1
ATOM 1366 C CA . PRO A 1 172 ? -2.613 20.972 0.050 1.00 82.75 172 PRO A CA 1
ATOM 1367 C C . PRO A 1 172 ? -2.769 22.348 0.719 1.00 82.75 172 PRO A C 1
ATOM 1369 O O . PRO A 1 172 ? -1.765 23.001 0.976 1.00 82.75 172 PRO A O 1
ATOM 1372 N N . ASP A 1 173 ? -4.008 22.774 0.980 1.00 83.88 173 ASP A N 1
ATOM 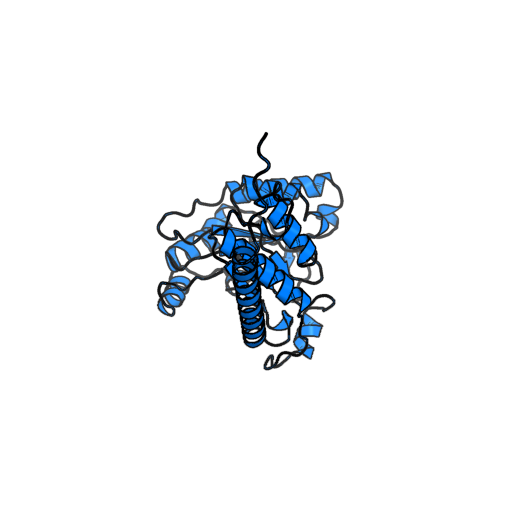1373 C CA . ASP A 1 173 ? -4.339 24.059 1.602 1.00 83.88 173 ASP A CA 1
ATOM 1374 C C . ASP A 1 173 ? -4.455 23.977 3.137 1.00 83.88 173 ASP A C 1
ATOM 1376 O O . ASP A 1 173 ? -4.693 24.991 3.786 1.00 83.88 173 ASP A O 1
ATOM 1380 N N . ALA A 1 174 ? -4.338 22.788 3.742 1.00 80.19 174 ALA A N 1
ATOM 1381 C CA . ALA A 1 174 ? -4.412 22.657 5.195 1.00 80.19 174 ALA A CA 1
ATOM 1382 C C . ALA A 1 174 ? -3.105 23.150 5.842 1.00 80.19 174 ALA A C 1
ATOM 1384 O O . ALA A 1 174 ? -2.034 22.594 5.626 1.00 80.19 174 ALA A O 1
ATOM 1385 N N . GLU A 1 175 ? -3.193 24.193 6.665 1.00 76.56 175 GLU A N 1
ATOM 1386 C CA . GLU A 1 175 ? -2.013 24.831 7.269 1.00 76.56 175 GLU A CA 1
ATOM 1387 C C . GLU A 1 175 ? -1.572 24.159 8.579 1.00 76.56 175 GLU A C 1
ATOM 1389 O O . GLU A 1 175 ? -0.422 24.309 8.997 1.00 76.56 175 GLU A O 1
ATOM 1394 N N . SER A 1 176 ? -2.466 23.384 9.206 1.00 75.62 176 SER A N 1
ATOM 1395 C CA . SER A 1 176 ? -2.244 22.771 10.514 1.00 75.62 176 SER A CA 1
ATOM 1396 C C . SER A 1 176 ? -2.467 21.244 10.531 1.00 75.62 176 SER A C 1
ATOM 1398 O O . SER A 1 176 ? -3.329 20.742 9.800 1.00 75.62 176 SER A O 1
ATOM 1400 N N . PRO A 1 177 ? -1.747 20.463 11.371 1.00 70.94 177 PRO A N 1
ATOM 1401 C CA . PRO A 1 177 ? -1.984 19.026 11.539 1.00 70.94 177 PRO A CA 1
ATOM 1402 C C . PRO A 1 177 ? -3.412 18.649 11.968 1.00 70.94 177 PRO A C 1
ATOM 1404 O O . PRO A 1 177 ? -3.886 17.571 11.597 1.00 70.94 177 PRO A O 1
ATOM 1407 N N . GLU A 1 178 ? -4.110 19.491 12.734 1.00 75.31 178 GLU A N 1
ATOM 1408 C CA . GLU A 1 178 ? -5.528 19.278 13.074 1.00 75.31 178 GLU A CA 1
ATOM 1409 C C . GLU A 1 178 ? -6.460 19.380 11.858 1.00 75.31 178 GLU A C 1
ATOM 1411 O O . GLU A 1 178 ? -7.467 18.670 11.796 1.00 75.31 178 GLU A O 1
ATOM 1416 N N . ASP A 1 179 ? -6.086 20.164 10.847 1.00 82.44 179 ASP A N 1
ATOM 1417 C CA . ASP A 1 179 ? -6.858 20.315 9.614 1.00 82.44 179 ASP A CA 1
ATOM 1418 C C . ASP A 1 179 ? -6.585 19.241 8.571 1.00 82.44 179 ASP A C 1
ATOM 1420 O O . ASP A 1 179 ? -7.300 19.146 7.564 1.00 82.44 179 ASP A O 1
ATOM 1424 N N . PHE A 1 180 ? -5.583 18.399 8.819 1.00 88.25 180 PHE A N 1
ATOM 1425 C CA . PHE A 1 180 ? -5.251 17.313 7.924 1.00 88.25 180 PHE A CA 1
ATOM 1426 C C . PHE A 1 180 ? -6.385 16.279 7.887 1.00 88.25 180 PHE A C 1
ATOM 1428 O O . PHE A 1 180 ? -6.609 15.523 8.837 1.00 88.25 180 PHE A O 1
ATOM 1435 N N . ARG A 1 181 ? -7.089 16.242 6.754 1.00 92.50 181 ARG A N 1
ATOM 1436 C CA . ARG A 1 181 ? -8.188 15.320 6.454 1.00 92.50 181 ARG A CA 1
ATOM 1437 C C . ARG A 1 181 ? -7.879 14.612 5.144 1.00 92.50 181 ARG A C 1
ATOM 1439 O O . ARG A 1 181 ? -7.559 15.263 4.152 1.00 92.50 181 ARG A O 1
ATOM 1446 N N . LEU A 1 182 ? -7.972 13.285 5.130 1.00 95.12 182 LEU A N 1
ATOM 1447 C CA . LEU A 1 182 ? -7.828 12.539 3.879 1.00 95.12 182 LEU A CA 1
ATOM 1448 C C . LEU A 1 182 ? -9.102 12.654 3.041 1.00 95.12 182 LEU A C 1
ATOM 1450 O O . LEU A 1 182 ? -10.209 12.542 3.560 1.00 95.12 182 LEU A O 1
ATOM 1454 N N . ALA A 1 183 ? -8.933 12.820 1.732 1.00 94.81 183 ALA A N 1
ATOM 1455 C CA . ALA A 1 183 ? -10.031 12.895 0.766 1.00 94.81 183 ALA A CA 1
ATOM 1456 C C . ALA A 1 183 ? -10.415 11.516 0.198 1.00 94.81 183 ALA A C 1
ATOM 1458 O O . ALA A 1 183 ? -11.394 11.389 -0.534 1.00 94.81 183 ALA A O 1
ATOM 1459 N N . GLY A 1 184 ? -9.631 10.480 0.506 1.00 95.62 184 GLY A N 1
ATOM 1460 C CA . GLY A 1 184 ? -9.873 9.104 0.089 1.00 95.62 184 GLY A CA 1
ATOM 1461 C C . GLY A 1 184 ? -9.261 8.086 1.058 1.00 95.62 184 GLY A C 1
ATOM 1462 O O . GLY A 1 184 ? -8.542 8.473 1.984 1.00 95.62 184 GLY A O 1
ATOM 1463 N N . PRO A 1 185 ? -9.478 6.778 0.829 1.00 97.69 185 PRO A N 1
ATOM 1464 C CA . PRO A 1 185 ? -8.997 5.719 1.711 1.00 97.69 185 PRO A CA 1
ATOM 1465 C C . PRO A 1 185 ? -7.492 5.782 2.001 1.00 97.69 185 PRO A C 1
ATOM 1467 O O . PRO A 1 185 ? -6.675 6.035 1.104 1.00 97.69 185 PRO A O 1
ATOM 1470 N N . LEU A 1 186 ? -7.114 5.482 3.245 1.00 98.50 186 LEU A N 1
ATOM 1471 C CA . LEU A 1 186 ? -5.720 5.310 3.654 1.00 98.50 186 LEU A CA 1
ATOM 1472 C C . LEU A 1 186 ? -5.271 3.867 3.413 1.00 98.50 186 LEU A C 1
ATOM 1474 O O . LEU A 1 186 ? -5.947 2.930 3.833 1.00 98.50 186 LEU A O 1
ATOM 1478 N N . VAL A 1 187 ? -4.089 3.678 2.822 1.00 98.62 187 VAL A N 1
ATOM 1479 C CA . VAL A 1 187 ? -3.449 2.360 2.713 1.00 98.62 187 VAL A CA 1
ATOM 1480 C C . VAL A 1 187 ? -2.015 2.443 3.222 1.00 98.62 187 VAL A C 1
ATOM 1482 O O . VAL A 1 187 ? -1.182 3.124 2.630 1.00 98.62 187 VAL A O 1
ATOM 1485 N N . VAL A 1 188 ? -1.708 1.712 4.292 1.00 98.44 188 VAL A N 1
ATOM 1486 C CA . VAL A 1 188 ? -0.369 1.617 4.883 1.00 98.44 188 VAL A CA 1
ATOM 1487 C C . VAL A 1 188 ? 0.132 0.183 4.784 1.00 98.44 188 VAL A C 1
ATOM 1489 O O . VAL A 1 188 ? -0.542 -0.767 5.192 1.00 98.44 188 VAL A O 1
ATOM 1492 N N . ARG A 1 189 ? 1.356 0.021 4.281 1.00 97.75 189 ARG A N 1
ATOM 1493 C CA . ARG A 1 189 ? 2.046 -1.269 4.213 1.00 97.75 189 ARG A CA 1
ATOM 1494 C C . ARG A 1 189 ? 3.361 -1.208 4.970 1.00 97.75 189 ARG A C 1
ATOM 1496 O O . ARG A 1 189 ? 4.382 -0.760 4.447 1.00 97.75 189 ARG A O 1
ATOM 1503 N N . TRP A 1 190 ? 3.348 -1.706 6.202 1.00 96.06 190 TRP A N 1
ATOM 1504 C CA . TRP A 1 190 ? 4.522 -1.742 7.060 1.00 96.06 190 TRP A CA 1
ATOM 1505 C C . TRP A 1 190 ? 5.355 -3.002 6.836 1.00 96.06 190 TRP A C 1
ATOM 1507 O O . TRP A 1 190 ? 5.068 -4.074 7.365 1.00 96.06 190 TRP A O 1
ATOM 1517 N N . THR A 1 191 ? 6.385 -2.893 5.997 1.00 91.31 191 THR A N 1
ATOM 1518 C CA . THR A 1 191 ? 7.082 -4.075 5.468 1.00 91.31 191 THR A CA 1
ATOM 1519 C C . THR A 1 191 ? 8.346 -4.435 6.245 1.00 91.31 191 THR A C 1
ATOM 1521 O O . THR A 1 191 ? 8.628 -5.618 6.439 1.00 91.31 191 THR A O 1
ATOM 1524 N N . LEU A 1 192 ? 9.141 -3.442 6.648 1.00 87.50 192 LEU A N 1
ATOM 1525 C CA . LEU A 1 192 ? 10.448 -3.656 7.274 1.00 87.50 192 LEU A CA 1
ATOM 1526 C C . LEU A 1 192 ? 10.839 -2.439 8.123 1.00 87.50 192 LEU A C 1
ATOM 1528 O O . LEU A 1 192 ? 10.604 -1.309 7.695 1.00 87.50 192 LEU A O 1
ATOM 1532 N N . ALA A 1 193 ? 11.449 -2.671 9.289 1.00 79.69 193 ALA A N 1
ATOM 1533 C CA . ALA A 1 193 ? 11.973 -1.609 10.151 1.00 79.69 193 ALA A CA 1
ATOM 1534 C C . ALA A 1 193 ? 13.065 -0.792 9.450 1.00 79.69 193 ALA A C 1
ATOM 1536 O O . ALA A 1 193 ? 13.926 -1.368 8.780 1.00 79.69 193 ALA A O 1
ATOM 1537 N N . MET A 1 194 ? 13.096 0.528 9.664 1.00 75.62 194 MET A N 1
ATOM 1538 C CA . MET A 1 194 ? 14.153 1.396 9.129 1.00 75.62 194 MET A CA 1
ATOM 1539 C C . MET A 1 194 ? 15.553 0.914 9.551 1.00 75.62 194 MET A C 1
ATOM 1541 O O . MET A 1 194 ? 15.796 0.532 10.702 1.00 75.62 194 MET A O 1
ATOM 1545 N N . GLY A 1 195 ? 16.485 0.928 8.594 1.00 75.31 195 GLY A N 1
ATOM 1546 C CA . GLY A 1 195 ? 17.872 0.492 8.784 1.00 75.31 195 GLY A CA 1
ATOM 1547 C C . GLY A 1 195 ? 18.112 -1.021 8.710 1.00 75.31 195 GLY A C 1
ATOM 1548 O O . GLY A 1 195 ? 19.270 -1.431 8.706 1.00 75.31 195 GLY A O 1
ATOM 1549 N N . ASP A 1 196 ? 17.070 -1.855 8.607 1.00 75.62 196 ASP A N 1
ATOM 1550 C CA . ASP A 1 196 ? 17.243 -3.302 8.456 1.00 75.62 196 ASP A CA 1
ATOM 1551 C C . ASP A 1 196 ? 17.347 -3.752 6.991 1.00 75.62 196 ASP A C 1
ATOM 1553 O O . ASP A 1 196 ? 16.888 -3.099 6.052 1.00 75.62 196 ASP A O 1
ATOM 1557 N N . ARG A 1 197 ? 17.944 -4.928 6.793 1.00 79.31 197 ARG A N 1
ATOM 1558 C CA . ARG A 1 197 ? 17.853 -5.693 5.545 1.00 79.31 197 ARG A CA 1
ATOM 1559 C C . ARG A 1 197 ? 16.919 -6.872 5.756 1.00 79.31 197 ARG A C 1
ATOM 1561 O O . ARG A 1 197 ? 16.882 -7.461 6.832 1.00 79.31 197 ARG A O 1
ATOM 1568 N N . PHE A 1 198 ? 16.183 -7.237 4.712 1.00 76.12 198 PHE A N 1
ATOM 1569 C CA . PHE A 1 198 ? 15.113 -8.228 4.809 1.00 76.12 198 PHE A CA 1
ATOM 1570 C C . PHE A 1 198 ? 15.580 -9.583 5.372 1.00 76.12 198 PHE A C 1
ATOM 1572 O O . PHE A 1 198 ? 14.953 -10.108 6.292 1.00 76.12 198 PHE A O 1
ATOM 1579 N N . ASP A 1 199 ? 16.690 -10.128 4.863 1.00 77.81 199 ASP A N 1
ATOM 1580 C CA . ASP A 1 199 ? 17.216 -11.431 5.300 1.00 77.81 199 ASP A CA 1
ATOM 1581 C C . ASP A 1 199 ? 17.802 -11.392 6.717 1.00 77.81 199 ASP A C 1
ATOM 1583 O O . ASP A 1 199 ? 17.687 -12.368 7.461 1.00 77.81 199 ASP A O 1
ATOM 1587 N N . ASP A 1 200 ? 18.384 -10.257 7.111 1.00 80.19 200 ASP A N 1
ATOM 1588 C CA . ASP A 1 200 ? 18.917 -10.054 8.460 1.00 80.19 200 ASP A CA 1
ATOM 1589 C C . ASP A 1 200 ? 17.783 -9.983 9.484 1.00 80.19 200 ASP A C 1
ATOM 1591 O O . ASP A 1 200 ? 17.819 -10.680 10.499 1.00 80.19 200 ASP A O 1
ATOM 1595 N N . ALA A 1 201 ? 16.736 -9.211 9.182 1.00 78.62 201 ALA A N 1
ATOM 1596 C CA . ALA A 1 201 ? 15.540 -9.131 10.013 1.00 78.62 201 ALA A CA 1
ATOM 1597 C C . ALA A 1 201 ? 14.836 -10.489 10.116 1.00 78.62 201 ALA A C 1
ATOM 1599 O O . ALA A 1 201 ? 14.406 -10.870 11.200 1.00 78.62 201 ALA A O 1
ATOM 1600 N N . LYS A 1 202 ? 14.754 -11.254 9.016 1.00 82.75 202 LYS A N 1
ATOM 1601 C CA . LYS A 1 202 ? 14.167 -12.602 9.033 1.00 82.75 202 LYS A CA 1
ATOM 1602 C C . LYS A 1 202 ? 14.894 -13.505 10.032 1.00 82.75 202 LYS A C 1
ATOM 1604 O O . LYS A 1 202 ? 14.249 -14.040 10.925 1.00 82.75 202 LYS A O 1
ATOM 1609 N N . ARG A 1 203 ? 16.221 -13.628 9.913 1.00 85.62 203 ARG A N 1
ATOM 1610 C CA . ARG A 1 203 ? 17.029 -14.471 10.812 1.00 85.62 203 ARG A CA 1
ATOM 1611 C C . ARG A 1 203 ? 16.944 -14.027 12.268 1.00 85.62 203 ARG A C 1
ATOM 1613 O O . ARG A 1 203 ? 16.876 -14.865 13.154 1.00 85.62 203 ARG A O 1
ATOM 1620 N N . ARG A 1 204 ? 16.969 -12.714 12.511 1.00 85.69 204 ARG A N 1
ATOM 1621 C CA . ARG A 1 204 ? 16.933 -12.154 13.866 1.00 85.69 204 ARG A CA 1
ATOM 1622 C C . ARG A 1 204 ? 15.584 -12.379 14.537 1.00 85.69 204 ARG A C 1
ATOM 1624 O O . ARG A 1 204 ? 15.538 -12.629 15.734 1.00 85.69 204 ARG A O 1
ATOM 1631 N N . TYR A 1 205 ? 14.502 -12.245 13.774 1.00 88.75 205 TYR A N 1
ATOM 1632 C CA . TYR A 1 205 ? 13.166 -12.181 14.343 1.00 88.75 205 TYR A CA 1
ATOM 1633 C C . TYR A 1 205 ? 12.416 -13.507 14.393 1.00 88.75 205 TYR A C 1
ATOM 1635 O O . TYR A 1 205 ? 11.411 -13.586 15.100 1.00 88.75 205 TYR A O 1
ATOM 1643 N N . GLU A 1 206 ? 12.891 -14.548 13.705 1.00 88.12 206 GLU A N 1
ATOM 1644 C CA . GLU A 1 206 ? 12.356 -15.903 13.864 1.00 88.12 206 GLU A CA 1
ATOM 1645 C C . GLU A 1 206 ? 12.354 -16.321 15.352 1.00 88.12 206 GLU A C 1
ATOM 1647 O O . GLU A 1 206 ? 13.300 -16.018 16.081 1.00 88.12 206 GLU A O 1
ATOM 1652 N N . PRO A 1 207 ? 11.277 -16.963 15.851 1.00 93.12 207 PRO A N 1
ATOM 1653 C CA . PRO A 1 207 ? 10.118 -17.511 15.130 1.00 93.12 207 PRO A CA 1
ATOM 1654 C C . PRO A 1 207 ? 8.944 -16.524 14.946 1.00 93.12 207 PRO A C 1
ATOM 1656 O O . PRO A 1 207 ? 7.821 -16.934 14.672 1.00 93.12 207 PRO A O 1
ATOM 1659 N N . PHE A 1 208 ? 9.184 -15.224 15.096 1.00 93.62 208 PHE A N 1
ATOM 1660 C CA . PHE A 1 208 ? 8.198 -14.143 15.019 1.00 93.62 208 PHE A CA 1
ATOM 1661 C C . PHE A 1 208 ? 7.114 -14.148 16.111 1.00 93.62 208 PHE A C 1
ATOM 1663 O O . PHE A 1 208 ? 5.968 -13.764 15.874 1.00 93.62 208 PHE A O 1
ATOM 1670 N N . SER A 1 209 ? 7.468 -14.588 17.321 1.00 94.44 209 SER A N 1
ATOM 1671 C CA . SER A 1 209 ? 6.528 -14.778 18.438 1.00 94.44 209 SER A CA 1
ATOM 1672 C C . SER A 1 209 ? 6.428 -13.604 19.417 1.00 94.44 209 SER A C 1
ATOM 1674 O O . SER A 1 209 ? 5.580 -13.623 20.303 1.00 94.44 209 SER A O 1
ATOM 1676 N N . LYS A 1 210 ? 7.290 -12.590 19.293 1.00 95.12 210 LYS A N 1
ATOM 1677 C CA . LYS A 1 210 ? 7.311 -11.417 20.178 1.00 95.12 210 LYS A CA 1
ATOM 1678 C C . LYS A 1 210 ? 7.770 -10.172 19.432 1.00 95.12 210 LYS A C 1
ATOM 1680 O O . LYS A 1 210 ? 8.490 -1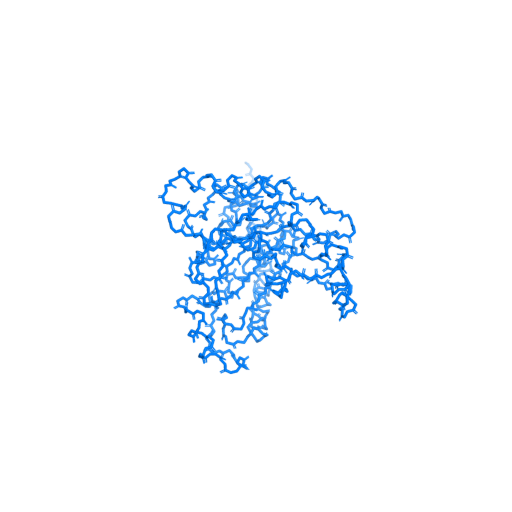0.278 18.438 1.00 95.12 210 LYS A O 1
ATOM 1685 N N . ILE A 1 211 ? 7.398 -8.998 19.937 1.00 95.25 211 ILE A N 1
ATOM 1686 C CA . ILE A 1 211 ? 8.008 -7.740 19.499 1.00 95.25 211 ILE A CA 1
ATOM 1687 C C . ILE A 1 211 ? 9.474 -7.771 19.937 1.00 95.25 211 ILE A C 1
ATOM 1689 O O . ILE A 1 211 ? 9.781 -7.912 21.118 1.00 95.25 211 ILE A O 1
ATOM 1693 N N . GLN A 1 212 ? 10.380 -7.691 18.970 1.00 91.88 212 GLN A N 1
ATOM 1694 C CA . GLN A 1 212 ? 11.825 -7.715 19.196 1.00 91.88 212 GLN A CA 1
ATOM 1695 C C . GLN A 1 212 ? 12.449 -6.333 19.054 1.00 91.88 212 GLN A C 1
ATOM 1697 O O . GLN A 1 212 ? 13.439 -6.031 19.715 1.00 91.88 212 GLN A O 1
ATOM 1702 N N . ARG A 1 213 ? 11.872 -5.497 18.189 1.00 90.00 213 ARG A N 1
ATOM 1703 C CA . ARG A 1 213 ? 12.295 -4.117 17.974 1.00 90.00 213 ARG A CA 1
ATOM 1704 C C . ARG A 1 213 ? 11.047 -3.239 17.884 1.00 90.00 213 ARG A C 1
ATOM 1706 O O . ARG A 1 213 ? 10.512 -3.094 16.790 1.00 90.00 213 ARG A O 1
ATOM 1713 N N . PRO A 1 214 ? 10.563 -2.708 19.019 1.00 93.00 214 PRO A N 1
ATOM 1714 C CA . PRO A 1 214 ? 9.501 -1.714 19.007 1.00 93.00 214 PRO A CA 1
ATOM 1715 C C . PRO A 1 214 ? 9.922 -0.486 18.194 1.00 93.00 214 PRO A C 1
ATOM 1717 O O . PRO A 1 214 ? 11.052 -0.010 18.328 1.00 93.00 214 PRO A O 1
ATOM 1720 N N . ASP A 1 215 ? 9.010 0.039 17.390 1.00 93.19 215 ASP A N 1
ATOM 1721 C CA . ASP A 1 215 ? 9.192 1.247 16.590 1.00 93.19 215 ASP A CA 1
ATOM 1722 C C . ASP A 1 215 ? 8.060 2.249 16.893 1.00 93.19 215 ASP A C 1
ATOM 1724 O O . ASP A 1 215 ? 7.110 2.403 16.116 1.00 93.19 215 ASP A O 1
ATOM 1728 N N . PRO A 1 216 ? 8.123 2.921 18.059 1.00 94.00 216 PRO A N 1
ATOM 1729 C CA . PRO A 1 216 ? 7.088 3.862 18.479 1.00 94.00 216 PRO A CA 1
ATOM 1730 C C . PRO A 1 216 ? 6.949 5.051 17.521 1.00 94.00 216 PRO A C 1
ATOM 1732 O O . PRO A 1 216 ? 5.848 5.559 17.345 1.00 94.00 216 PRO A O 1
ATOM 1735 N N . VAL A 1 217 ? 8.034 5.460 16.852 1.00 92.50 217 VAL A N 1
ATOM 1736 C CA . VAL A 1 217 ? 8.021 6.574 15.891 1.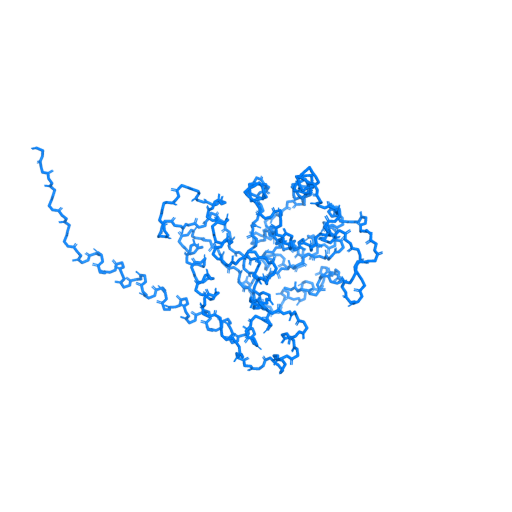00 92.50 217 VAL A CA 1
ATOM 1737 C C . VAL A 1 217 ? 7.177 6.219 14.671 1.00 92.50 217 VAL A C 1
ATOM 1739 O O . VAL A 1 217 ? 6.313 6.996 14.264 1.00 92.50 217 VAL A O 1
ATOM 1742 N N . THR A 1 218 ? 7.387 5.032 14.098 1.00 94.00 218 THR A N 1
ATOM 1743 C CA . THR A 1 218 ? 6.573 4.578 12.969 1.00 94.00 218 THR A CA 1
ATOM 1744 C C . THR A 1 218 ? 5.116 4.385 13.382 1.00 94.00 218 THR A C 1
ATOM 1746 O O . THR A 1 218 ? 4.228 4.822 12.651 1.00 94.00 218 THR A O 1
ATOM 1749 N N . ARG A 1 219 ? 4.845 3.802 14.559 1.00 95.75 219 ARG A N 1
ATOM 1750 C CA . ARG A 1 219 ? 3.470 3.653 15.072 1.00 95.75 219 ARG A CA 1
ATOM 1751 C C . ARG A 1 219 ? 2.765 4.999 15.223 1.00 95.75 219 ARG A C 1
ATOM 1753 O O . ARG A 1 219 ? 1.630 5.119 14.779 1.00 95.75 219 ARG A O 1
ATOM 1760 N N . GLU A 1 220 ? 3.440 6.008 15.769 1.00 95.00 220 GLU A N 1
ATOM 1761 C CA . GLU A 1 220 ? 2.893 7.362 15.914 1.00 95.00 220 GLU A CA 1
ATOM 1762 C C . GLU A 1 220 ? 2.557 7.997 14.558 1.00 95.00 220 GLU A C 1
ATOM 1764 O O . GLU A 1 220 ? 1.492 8.597 14.379 1.00 95.00 220 GLU A O 1
ATOM 1769 N N . GLY A 1 221 ? 3.437 7.822 13.569 1.00 94.31 221 GLY A N 1
ATOM 1770 C CA . GLY A 1 221 ? 3.188 8.287 12.206 1.00 94.31 221 GLY A CA 1
ATOM 1771 C C . GLY A 1 221 ? 1.980 7.598 11.564 1.00 94.31 221 GLY A C 1
ATOM 1772 O O . GLY A 1 221 ? 1.162 8.258 10.925 1.00 94.31 221 GLY A O 1
ATOM 1773 N N . ILE A 1 222 ? 1.824 6.286 11.774 1.00 96.62 222 ILE A N 1
ATOM 1774 C CA . ILE A 1 222 ? 0.655 5.535 11.294 1.00 96.62 222 ILE A CA 1
ATOM 1775 C C . ILE A 1 222 ? -0.617 5.989 12.021 1.00 96.62 222 ILE A C 1
ATOM 1777 O O . ILE A 1 222 ? -1.623 6.236 11.361 1.00 96.62 222 ILE A O 1
ATOM 1781 N N . ALA A 1 223 ? -0.586 6.145 13.347 1.00 96.00 223 ALA A N 1
ATOM 1782 C CA . ALA A 1 223 ? -1.728 6.621 14.129 1.00 96.00 223 ALA A CA 1
ATOM 1783 C C . ALA A 1 223 ? -2.186 8.011 13.660 1.00 96.00 223 ALA A C 1
ATOM 1785 O O . ALA A 1 223 ? -3.375 8.227 13.442 1.00 96.00 223 ALA A O 1
ATOM 1786 N N . THR A 1 224 ? -1.242 8.916 13.392 1.00 93.56 224 THR A N 1
ATOM 1787 C CA . THR A 1 224 ? -1.526 10.243 12.822 1.00 93.56 224 THR A CA 1
ATOM 1788 C C . THR A 1 224 ? -2.249 10.151 11.475 1.00 93.56 224 THR A C 1
ATOM 1790 O O . THR A 1 224 ? -3.226 10.862 11.252 1.00 93.56 224 THR A O 1
ATOM 1793 N N . LEU A 1 225 ? -1.823 9.246 10.588 1.00 95.69 225 LEU A N 1
ATOM 1794 C CA . LEU A 1 225 ? -2.502 9.019 9.309 1.00 95.69 225 LEU A CA 1
ATOM 1795 C C . LEU A 1 225 ? -3.907 8.431 9.486 1.00 95.69 225 LEU A C 1
ATOM 1797 O O . LEU A 1 225 ? -4.826 8.838 8.778 1.00 95.69 225 LEU A O 1
ATOM 1801 N N . ILE A 1 226 ? -4.090 7.493 10.421 1.00 96.75 226 ILE A N 1
ATOM 1802 C CA . ILE A 1 226 ? -5.409 6.911 10.709 1.00 96.75 226 ILE A CA 1
ATOM 1803 C C . ILE A 1 226 ? -6.366 7.993 11.218 1.00 96.75 226 ILE A C 1
ATOM 1805 O O . ILE A 1 226 ? -7.509 8.047 10.775 1.00 96.75 226 ILE A O 1
ATOM 1809 N N . LEU A 1 227 ? -5.908 8.892 12.088 1.00 94.19 227 LEU A N 1
ATOM 1810 C CA . LEU A 1 227 ? -6.724 10.003 12.584 1.00 94.19 227 LEU A CA 1
ATOM 1811 C C . LEU A 1 227 ? -7.115 10.968 11.462 1.00 94.19 227 LEU A C 1
ATOM 1813 O O . LEU A 1 227 ? -8.279 11.351 11.371 1.00 94.19 227 LEU A O 1
ATOM 1817 N N . ALA A 1 228 ? -6.192 11.288 10.551 1.00 93.81 228 ALA A N 1
ATOM 1818 C CA . ALA A 1 228 ? -6.512 12.075 9.359 1.00 93.81 228 ALA A CA 1
ATOM 1819 C C . ALA A 1 228 ? -7.559 11.380 8.463 1.00 93.81 228 ALA A C 1
ATOM 1821 O O . ALA A 1 228 ? -8.417 12.047 7.878 1.00 93.81 228 ALA A O 1
ATOM 1822 N N . ALA A 1 229 ? -7.529 10.043 8.376 1.00 96.06 229 ALA A N 1
ATOM 1823 C CA . ALA A 1 229 ? -8.556 9.261 7.687 1.00 96.06 229 ALA A CA 1
ATOM 1824 C C . ALA A 1 229 ? -9.914 9.360 8.401 1.00 96.06 229 ALA A C 1
ATOM 1826 O O . ALA A 1 229 ? -10.910 9.681 7.758 1.00 96.06 229 ALA A O 1
ATOM 1827 N N . ILE A 1 230 ? -9.946 9.177 9.727 1.00 94.88 230 ILE A N 1
ATOM 1828 C CA . ILE A 1 230 ? -11.162 9.282 10.552 1.00 94.88 230 ILE A CA 1
ATOM 1829 C C . ILE A 1 230 ? -11.804 10.666 10.401 1.00 94.88 230 ILE A C 1
ATOM 1831 O O . ILE A 1 230 ? -12.999 10.753 10.125 1.00 94.88 230 ILE A O 1
ATOM 1835 N N . ARG A 1 231 ? -11.022 11.748 10.503 1.00 91.94 231 ARG A N 1
ATOM 1836 C CA . ARG A 1 231 ? -11.522 13.126 10.332 1.00 91.94 231 ARG A CA 1
ATOM 1837 C C . ARG A 1 231 ? -12.060 13.398 8.927 1.00 91.94 231 ARG A C 1
ATOM 1839 O O . ARG A 1 231 ? -12.964 14.211 8.770 1.00 91.94 231 ARG A O 1
ATOM 1846 N N . GLY A 1 232 ? -11.508 12.732 7.914 1.00 93.94 232 GLY A N 1
ATOM 1847 C CA . GLY A 1 232 ? -11.997 12.777 6.535 1.00 93.94 232 GLY A CA 1
ATOM 1848 C C . GLY A 1 232 ? -13.174 11.836 6.246 1.00 93.94 232 GLY A C 1
ATOM 1849 O O . GLY A 1 232 ? -13.637 11.779 5.106 1.00 93.94 232 GLY A O 1
ATOM 1850 N N . GLY A 1 233 ? -13.636 11.060 7.235 1.00 96.12 233 GLY A N 1
ATOM 1851 C CA . GLY A 1 233 ? -14.663 10.030 7.046 1.00 96.12 233 GLY A CA 1
ATOM 1852 C C . GLY A 1 233 ? -14.213 8.877 6.141 1.00 96.12 233 GLY A C 1
ATOM 1853 O O . GLY A 1 233 ? -15.043 8.237 5.501 1.00 96.12 233 GLY A O 1
ATOM 1854 N N . GLN A 1 234 ? -12.905 8.636 6.041 1.00 97.38 234 GLN A N 1
ATOM 1855 C CA . GLN A 1 234 ? -12.307 7.659 5.135 1.00 97.38 234 GLN A CA 1
ATOM 1856 C C . GLN A 1 234 ? -11.898 6.373 5.866 1.00 97.38 234 GLN A C 1
ATOM 1858 O O . GLN A 1 234 ? -11.406 6.431 6.996 1.00 97.38 234 GLN A O 1
ATOM 1863 N N . PRO A 1 235 ? -12.018 5.198 5.219 1.00 97.38 235 PRO A N 1
ATOM 1864 C CA . PRO A 1 235 ? -11.524 3.948 5.784 1.00 97.38 235 PRO A CA 1
ATOM 1865 C C . PRO A 1 235 ? -9.989 3.896 5.784 1.00 97.38 235 PRO A C 1
ATOM 1867 O O . PRO A 1 235 ? -9.325 4.436 4.892 1.00 97.38 235 PRO A O 1
ATOM 1870 N N . ALA A 1 236 ? -9.423 3.177 6.757 1.00 97.81 236 ALA A N 1
ATOM 1871 C CA . ALA A 1 236 ? -7.987 2.959 6.888 1.00 97.81 236 ALA A CA 1
ATOM 1872 C C . ALA A 1 236 ? -7.624 1.471 6.800 1.00 97.81 236 ALA A C 1
ATOM 1874 O O . ALA A 1 236 ? -8.115 0.645 7.565 1.00 97.81 236 ALA A O 1
ATOM 1875 N N . TYR A 1 237 ? -6.712 1.142 5.886 1.00 98.25 237 TYR A N 1
ATOM 1876 C CA . TYR A 1 237 ? -6.202 -0.206 5.658 1.00 98.25 237 TYR A CA 1
ATOM 1877 C C . TYR A 1 237 ? -4.727 -0.267 6.044 1.00 98.25 237 TYR A C 1
ATOM 1879 O O . TYR A 1 237 ? -3.869 0.227 5.314 1.00 98.25 237 TYR A O 1
ATOM 1887 N N . VAL A 1 238 ? -4.416 -0.891 7.179 1.00 98.00 238 VAL A N 1
ATOM 1888 C CA . VAL A 1 238 ? -3.039 -1.034 7.669 1.00 98.00 238 VAL A CA 1
ATOM 1889 C C . VAL A 1 238 ? -2.667 -2.507 7.718 1.00 98.00 238 VAL A C 1
ATOM 1891 O O . VAL A 1 238 ? -3.343 -3.311 8.353 1.00 98.00 238 VAL A O 1
ATOM 1894 N N . VAL A 1 239 ? -1.579 -2.872 7.043 1.00 97.12 239 VAL A N 1
ATOM 1895 C CA . VAL A 1 239 ? -1.022 -4.229 7.095 1.00 97.12 239 VAL A CA 1
ATOM 1896 C C . VAL A 1 239 ? 0.451 -4.183 7.470 1.00 9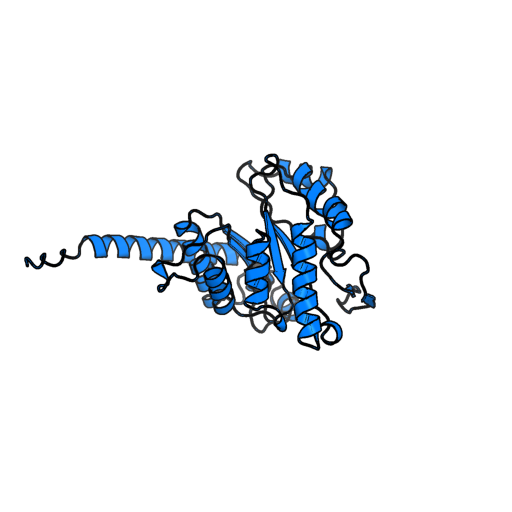7.12 239 VAL A C 1
ATOM 1898 O O . VAL A 1 239 ? 1.204 -3.355 6.956 1.00 97.12 239 VAL A O 1
ATOM 1901 N N . ALA A 1 240 ? 0.877 -5.109 8.328 1.00 95.88 240 ALA A N 1
ATOM 1902 C CA . ALA A 1 240 ? 2.267 -5.247 8.745 1.00 95.88 240 ALA A CA 1
ATOM 1903 C C . ALA A 1 240 ? 2.848 -6.615 8.372 1.00 95.88 240 ALA A C 1
ATOM 1905 O O . ALA A 1 240 ? 2.168 -7.641 8.390 1.00 95.88 240 ALA A O 1
ATOM 1906 N N . ASN A 1 241 ? 4.137 -6.635 8.044 1.00 94.50 241 ASN A N 1
ATOM 1907 C CA . ASN A 1 241 ? 4.935 -7.851 7.949 1.00 94.50 241 ASN A CA 1
ATOM 1908 C C . ASN A 1 241 ? 5.600 -8.126 9.301 1.00 94.50 241 ASN A C 1
ATOM 1910 O O . ASN A 1 241 ? 5.991 -7.194 9.996 1.00 94.50 241 ASN A O 1
ATOM 1914 N N . ASN A 1 242 ? 5.845 -9.393 9.643 1.00 92.19 242 ASN A N 1
ATOM 1915 C CA . ASN A 1 242 ? 6.546 -9.730 10.888 1.00 92.19 242 ASN A CA 1
ATOM 1916 C C . ASN A 1 242 ? 7.923 -9.056 11.009 1.00 92.19 242 ASN A C 1
ATOM 1918 O O . ASN A 1 242 ? 8.394 -8.819 12.113 1.00 92.19 242 ASN A O 1
ATOM 1922 N N . LYS A 1 243 ? 8.562 -8.717 9.883 1.00 92.31 243 LYS A N 1
ATOM 1923 C CA . LYS A 1 243 ? 9.869 -8.043 9.852 1.00 92.31 243 LYS A CA 1
ATOM 1924 C C . LYS A 1 243 ? 9.813 -6.554 10.205 1.00 92.31 243 LYS A C 1
ATOM 1926 O O . LYS A 1 243 ? 10.863 -5.929 10.302 1.00 92.31 243 LYS A O 1
ATOM 1931 N N . ALA A 1 244 ? 8.618 -5.993 10.380 1.00 92.12 244 ALA A N 1
ATOM 1932 C CA . ALA A 1 244 ? 8.438 -4.636 10.870 1.00 92.12 244 ALA A CA 1
ATOM 1933 C C . ALA A 1 244 ? 8.949 -4.489 12.309 1.00 92.12 244 ALA A C 1
ATOM 1935 O O . ALA A 1 244 ? 9.721 -3.586 12.581 1.00 92.12 244 ALA A O 1
ATOM 1936 N N . GLU A 1 245 ? 8.568 -5.403 13.206 1.00 93.69 245 GLU A N 1
ATOM 1937 C CA . GLU A 1 245 ? 8.893 -5.279 14.640 1.00 93.69 245 GLU A CA 1
ATOM 1938 C C . GLU A 1 245 ? 9.246 -6.606 15.322 1.00 93.69 245 GLU A C 1
ATOM 1940 O O . GLU A 1 245 ? 9.570 -6.651 16.509 1.00 93.69 245 GLU A O 1
ATOM 1945 N N . GLY A 1 246 ? 9.170 -7.711 14.587 1.00 93.38 246 GLY A N 1
ATOM 1946 C CA . GLY A 1 246 ? 9.380 -9.065 15.081 1.00 93.38 246 GLY A CA 1
ATOM 1947 C C . GLY A 1 246 ? 8.103 -9.895 15.191 1.00 93.38 246 GLY A C 1
ATOM 1948 O O . GLY A 1 246 ? 8.192 -11.111 15.137 1.00 93.38 246 GLY A O 1
ATOM 1949 N N . CYS A 1 247 ? 6.915 -9.292 15.265 1.00 96.00 247 CYS A N 1
ATOM 1950 C CA . CYS A 1 247 ? 5.637 -10.012 15.285 1.00 96.00 247 CYS A CA 1
ATOM 1951 C C . CYS A 1 247 ? 4.517 -9.092 14.785 1.00 96.00 247 CYS A C 1
ATOM 1953 O O . CYS A 1 247 ? 4.179 -8.128 15.469 1.00 96.00 247 CYS A O 1
ATOM 1955 N N . ALA A 1 248 ? 3.949 -9.352 13.600 1.00 95.88 248 ALA A N 1
ATOM 1956 C CA . ALA A 1 248 ? 2.940 -8.458 13.026 1.00 95.88 248 ALA A CA 1
ATOM 1957 C C . ALA A 1 248 ? 1.657 -8.374 13.872 1.00 95.88 248 ALA A C 1
ATOM 1959 O O . ALA A 1 248 ? 1.223 -7.251 14.110 1.00 95.88 248 ALA A O 1
ATOM 1960 N N . PRO A 1 249 ? 1.073 -9.479 14.387 1.00 97.06 249 PRO A N 1
ATOM 1961 C CA . PRO A 1 249 ? -0.114 -9.388 15.239 1.00 97.06 249 PRO A CA 1
ATOM 1962 C C . PRO A 1 249 ? 0.103 -8.517 16.481 1.00 97.06 249 PRO A C 1
ATOM 1964 O O . PRO A 1 249 ? -0.670 -7.596 16.716 1.00 97.06 249 PRO A O 1
ATOM 1967 N N . LEU A 1 250 ? 1.189 -8.743 17.231 1.00 97.56 250 LEU A N 1
ATOM 1968 C CA . LEU A 1 250 ? 1.493 -7.943 18.422 1.00 97.56 250 LEU A CA 1
ATOM 1969 C C . LEU A 1 250 ? 1.814 -6.483 18.074 1.00 97.56 250 LEU A C 1
ATOM 1971 O O . LEU A 1 250 ? 1.417 -5.585 18.806 1.00 97.56 250 LEU A O 1
ATOM 1975 N N . GLY A 1 251 ? 2.487 -6.230 16.947 1.00 96.88 251 GLY A N 1
ATOM 1976 C CA . GLY A 1 251 ? 2.718 -4.868 16.459 1.00 96.88 251 GLY A CA 1
ATOM 1977 C C . GLY A 1 251 ? 1.420 -4.134 16.103 1.00 96.88 251 GLY A C 1
ATOM 1978 O O . GLY A 1 251 ? 1.286 -2.949 16.395 1.00 96.88 251 GLY A O 1
ATOM 1979 N N . MET A 1 252 ? 0.431 -4.833 15.532 1.00 97.56 252 MET A N 1
ATOM 1980 C CA . MET A 1 252 ? -0.897 -4.262 15.264 1.00 97.56 252 MET A CA 1
ATOM 1981 C C . MET A 1 252 ? -1.700 -4.015 16.544 1.00 97.56 252 MET A C 1
ATOM 1983 O O . MET A 1 252 ? -2.376 -2.995 16.619 1.00 97.56 252 MET A O 1
ATOM 1987 N N . VAL A 1 253 ? -1.580 -4.876 17.562 1.00 97.75 253 VAL A N 1
ATOM 1988 C CA . VAL A 1 253 ? -2.151 -4.611 18.897 1.00 97.75 253 VAL A CA 1
ATOM 1989 C C . VAL A 1 253 ? -1.540 -3.343 19.495 1.00 97.75 253 VAL A C 1
ATOM 1991 O O . VAL A 1 253 ? -2.276 -2.433 19.856 1.00 97.75 253 VAL A O 1
ATOM 1994 N N . ALA A 1 254 ? -0.210 -3.224 19.495 1.00 97.75 254 ALA A N 1
ATOM 1995 C CA . ALA A 1 254 ? 0.472 -2.043 20.024 1.00 97.75 254 ALA A CA 1
ATOM 1996 C C . ALA A 1 254 ? 0.139 -0.750 19.250 1.00 97.75 254 ALA A C 1
ATOM 1998 O O . ALA A 1 254 ? 0.093 0.335 19.826 1.00 97.75 254 ALA A O 1
ATOM 1999 N N . LEU A 1 255 ? -0.096 -0.842 17.936 1.00 97.94 255 LEU A N 1
ATOM 2000 C CA . LEU A 1 255 ? -0.593 0.282 17.141 1.00 97.94 255 LEU A CA 1
ATOM 2001 C C . LEU A 1 255 ? -2.028 0.668 17.537 1.00 97.94 255 LEU A C 1
ATOM 2003 O O . LEU A 1 255 ? -2.325 1.856 17.637 1.00 97.94 255 LEU A O 1
ATOM 2007 N N . ALA A 1 256 ? -2.906 -0.314 17.755 1.00 97.44 256 ALA A N 1
ATOM 2008 C CA . ALA A 1 256 ? -4.285 -0.073 18.170 1.00 97.44 256 ALA A CA 1
ATOM 2009 C C . ALA A 1 256 ? -4.360 0.562 19.569 1.00 97.44 256 ALA A C 1
ATOM 2011 O O . ALA A 1 256 ? -5.127 1.501 19.764 1.00 97.44 256 ALA A O 1
ATOM 2012 N N . GLU A 1 257 ? -3.524 0.110 20.508 1.00 97.56 257 GLU A N 1
ATOM 2013 C CA . GLU A 1 257 ? -3.367 0.728 21.832 1.00 97.56 257 GLU A CA 1
ATOM 2014 C C . GLU A 1 257 ? -2.965 2.199 21.697 1.00 97.56 257 GLU A C 1
ATOM 2016 O O . GLU A 1 257 ? -3.652 3.077 22.220 1.00 97.56 257 GLU A O 1
ATOM 2021 N N . ARG A 1 258 ? -1.931 2.492 20.894 1.00 97.00 258 ARG A N 1
ATOM 2022 C CA . ARG A 1 258 ? -1.491 3.876 20.680 1.00 97.00 258 ARG A CA 1
ATOM 2023 C C . ARG A 1 258 ? -2.567 4.749 20.028 1.00 97.00 258 ARG A C 1
ATOM 2025 O O . ARG A 1 258 ? -2.721 5.916 20.381 1.00 97.00 258 ARG A O 1
ATOM 2032 N N . LEU A 1 259 ? -3.320 4.202 19.076 1.00 96.31 259 LEU A N 1
ATOM 2033 C CA . LEU A 1 259 ? -4.441 4.911 18.460 1.00 96.31 259 LEU A CA 1
ATOM 2034 C C . LEU A 1 259 ? -5.547 5.217 19.483 1.00 96.31 259 LEU A C 1
ATOM 2036 O O . LEU A 1 259 ? -6.102 6.313 19.465 1.00 96.31 259 LEU A O 1
ATOM 2040 N N . SER A 1 260 ? -5.847 4.280 20.385 1.00 96.56 260 SER A N 1
ATOM 2041 C CA . SER A 1 260 ? -6.833 4.475 21.453 1.00 96.56 260 SER A CA 1
ATOM 2042 C C . SER A 1 260 ? -6.418 5.583 22.425 1.00 96.56 260 SER A C 1
ATOM 2044 O O . SER A 1 260 ? -7.256 6.393 22.827 1.00 96.56 260 SER A O 1
ATOM 2046 N N . GLU A 1 261 ? -5.134 5.650 22.783 1.00 95.44 261 GLU A N 1
ATOM 2047 C CA . GLU A 1 261 ? -4.580 6.746 23.586 1.00 95.44 261 GLU A CA 1
ATOM 2048 C C . GLU A 1 261 ? -4.765 8.089 22.875 1.00 95.44 261 GLU A C 1
ATOM 2050 O O . GLU A 1 261 ? -5.358 9.003 23.439 1.00 95.44 261 GLU A O 1
ATOM 2055 N N . ARG A 1 262 ? -4.361 8.184 21.602 1.00 93.00 262 ARG A N 1
ATOM 2056 C CA . ARG A 1 262 ? -4.507 9.405 20.793 1.00 93.00 262 ARG A CA 1
ATOM 2057 C C . ARG A 1 262 ? -5.953 9.884 20.674 1.00 93.00 262 ARG A C 1
ATOM 2059 O O . ARG A 1 262 ? -6.204 11.080 20.758 1.00 93.00 262 ARG A O 1
ATOM 2066 N N . LEU A 1 263 ? -6.901 8.971 20.466 1.00 92.50 263 LEU A N 1
ATOM 2067 C CA . LEU A 1 263 ? -8.326 9.312 20.401 1.00 92.50 263 LEU A CA 1
ATOM 2068 C C . LEU A 1 263 ? -8.838 9.865 21.737 1.00 92.50 263 LEU A C 1
ATOM 2070 O O . LEU A 1 263 ? -9.660 10.778 21.751 1.00 92.50 263 LEU A O 1
ATOM 2074 N N . THR A 1 264 ? -8.335 9.331 22.851 1.00 93.19 264 THR A N 1
ATOM 2075 C CA . THR A 1 264 ? -8.649 9.834 24.194 1.00 93.19 264 THR A CA 1
ATOM 2076 C C . THR A 1 264 ? -8.048 11.225 24.400 1.00 93.19 264 THR A C 1
ATOM 2078 O O . THR A 1 264 ? -8.764 12.137 24.797 1.00 93.19 264 THR A O 1
ATOM 2081 N N . GLU A 1 265 ? -6.774 11.415 24.042 1.00 90.56 265 GLU A N 1
ATOM 2082 C CA . GLU A 1 265 ? -6.076 12.708 24.106 1.00 90.56 265 GLU A CA 1
ATOM 2083 C C . GLU A 1 265 ? -6.789 13.801 23.284 1.00 90.56 265 GLU A C 1
ATOM 2085 O O . GLU A 1 265 ? -6.881 14.943 23.732 1.00 90.56 265 GLU A O 1
ATOM 2090 N N . GLU A 1 266 ? -7.293 13.473 22.087 1.00 85.94 266 GLU A N 1
ATOM 2091 C CA . GLU A 1 266 ? -8.043 14.414 21.240 1.00 85.94 266 GLU A CA 1
ATOM 2092 C C . GLU A 1 266 ? -9.415 14.748 21.832 1.00 85.94 266 GLU A C 1
ATOM 2094 O O . GLU A 1 266 ? -9.768 15.921 21.917 1.00 85.94 266 GLU A O 1
ATOM 2099 N N . ARG A 1 267 ? -10.152 13.752 22.341 1.00 87.00 267 ARG A N 1
ATOM 2100 C CA . ARG A 1 267 ? -11.436 13.992 23.015 1.00 87.00 267 ARG A CA 1
ATOM 2101 C C . ARG A 1 267 ? -11.273 14.882 24.249 1.00 87.00 267 ARG A C 1
ATOM 2103 O O . ARG A 1 267 ? -12.038 15.824 24.427 1.00 87.00 267 ARG A O 1
ATOM 2110 N N . ASP A 1 268 ? -10.292 14.584 25.095 1.00 89.12 268 ASP A N 1
ATOM 2111 C CA . ASP A 1 268 ? -10.073 15.319 26.341 1.00 89.12 268 ASP A CA 1
ATOM 2112 C C . ASP A 1 268 ? -9.634 16.773 26.052 1.00 89.12 268 ASP A C 1
ATOM 2114 O O . ASP A 1 268 ? -10.010 17.696 26.778 1.00 89.12 268 ASP A O 1
ATOM 2118 N N . ARG A 1 269 ? -8.897 17.006 24.953 1.00 85.81 269 ARG A N 1
ATOM 2119 C CA . ARG A 1 269 ? -8.565 18.355 24.461 1.00 85.81 269 ARG A CA 1
ATOM 2120 C C . ARG A 1 269 ? -9.805 19.112 23.985 1.00 85.81 269 ARG A C 1
ATOM 2122 O O . ARG A 1 269 ? -10.005 20.249 24.408 1.00 85.81 269 ARG A O 1
ATOM 2129 N N . ASP A 1 270 ? -10.651 18.482 23.173 1.00 83.25 270 ASP A N 1
ATOM 2130 C CA . ASP A 1 270 ? -11.894 19.085 22.675 1.00 83.25 270 ASP A CA 1
ATOM 2131 C C . ASP A 1 270 ? -12.849 19.457 23.825 1.00 83.25 270 ASP A C 1
ATOM 2133 O O . ASP A 1 270 ? -13.581 20.448 23.754 1.00 83.25 270 ASP A O 1
ATOM 2137 N N . GLU A 1 271 ? -12.871 18.666 24.901 1.00 83.75 271 GLU A N 1
ATOM 2138 C CA . GLU A 1 271 ? -13.629 18.975 26.117 1.00 83.75 271 GLU A CA 1
ATOM 2139 C C . GLU A 1 271 ? -13.044 20.175 26.875 1.00 83.75 271 GLU A C 1
ATOM 2141 O O . GLU A 1 271 ? -13.802 21.046 27.308 1.00 83.75 271 GLU A O 1
ATOM 2146 N N . GLN A 1 272 ? -11.716 20.270 26.992 1.00 78.75 272 GLN A N 1
ATOM 2147 C CA . GLN A 1 272 ? -11.047 21.420 27.612 1.00 78.75 272 GLN A CA 1
ATOM 2148 C C . GLN A 1 272 ? -11.247 22.718 26.824 1.00 78.75 272 GLN A C 1
ATOM 2150 O O . GLN A 1 272 ? -11.500 23.758 27.432 1.00 78.75 272 GLN A O 1
ATOM 2155 N N . GLU A 1 273 ? -11.198 22.679 25.492 1.00 78.75 273 GLU A N 1
ATOM 2156 C CA . GLU A 1 273 ? -11.438 23.865 24.660 1.00 78.75 273 GLU A CA 1
ATOM 2157 C C . GLU A 1 273 ? -12.872 24.391 24.796 1.00 78.75 273 GLU A C 1
ATOM 2159 O O . GLU A 1 273 ? -13.083 25.601 24.851 1.00 78.75 273 GLU A O 1
ATOM 2164 N N . LYS A 1 274 ? -13.862 23.503 24.956 1.00 76.69 274 LYS A N 1
ATOM 2165 C CA . LYS A 1 274 ? -15.258 23.892 25.237 1.00 76.69 274 LYS A CA 1
ATOM 2166 C C . LYS A 1 274 ? -15.442 24.552 26.606 1.00 76.69 274 LYS A C 1
ATOM 2168 O O . LYS A 1 274 ? -16.429 25.259 26.804 1.00 76.69 274 LYS A O 1
ATOM 2173 N N . LEU A 1 275 ? -14.534 24.302 27.549 1.00 75.00 275 LEU A N 1
ATOM 2174 C CA . LEU A 1 275 ? -14.546 24.878 28.896 1.00 75.00 275 LEU A CA 1
ATOM 2175 C C . LEU A 1 275 ? -13.831 26.240 28.969 1.00 75.00 275 LEU A C 1
ATOM 2177 O O . LEU A 1 275 ? -13.970 26.937 29.977 1.00 75.00 275 LEU A O 1
ATOM 2181 N N . LEU A 1 276 ? -13.088 26.644 27.929 1.00 69.31 276 LEU A N 1
ATOM 2182 C CA . LEU A 1 276 ? -12.446 27.958 27.874 1.00 69.31 276 LEU A CA 1
ATOM 2183 C C . LEU A 1 276 ? -13.501 29.066 27.673 1.00 69.31 276 LEU A C 1
ATOM 2185 O O . LEU A 1 276 ? -14.383 28.938 26.822 1.00 69.31 276 LEU A O 1
ATOM 2189 N N . PRO A 1 277 ? -13.438 30.177 28.433 1.00 61.88 277 PRO A N 1
ATOM 2190 C CA . PRO A 1 277 ? -14.376 31.281 28.269 1.00 61.88 277 PRO A CA 1
ATOM 2191 C C . PRO A 1 277 ? -14.234 31.913 26.877 1.00 61.88 277 PRO A C 1
ATOM 2193 O O . PRO A 1 277 ? -13.133 32.260 26.453 1.00 61.88 277 PRO A O 1
ATOM 2196 N N . VAL A 1 278 ? -15.363 32.092 26.180 1.00 63.94 278 VAL A N 1
ATOM 2197 C CA . VAL A 1 278 ? -15.410 32.791 24.886 1.00 63.94 278 VAL A CA 1
ATOM 2198 C C . VAL A 1 278 ? -14.903 34.224 25.095 1.00 63.94 278 VAL A C 1
ATOM 2200 O O . VAL A 1 278 ? -15.428 34.911 25.979 1.00 63.94 278 VAL A O 1
ATOM 2203 N N . PRO A 1 279 ? -13.906 34.702 24.324 1.00 61.06 279 PRO A N 1
ATOM 2204 C CA . PRO A 1 279 ? -13.426 36.070 24.461 1.00 61.06 279 PRO A CA 1
ATOM 2205 C C . PRO A 1 279 ? -14.591 37.051 24.243 1.00 61.06 279 PRO A C 1
ATOM 2207 O O . PRO A 1 279 ? -15.433 36.818 23.367 1.00 61.06 279 PRO A O 1
ATOM 2210 N N . PRO A 1 280 ? -14.694 38.121 25.053 1.00 59.66 280 PRO A N 1
ATOM 2211 C CA . PRO A 1 280 ? -15.788 39.074 24.934 1.00 59.66 280 PRO A CA 1
ATOM 2212 C C . PRO A 1 280 ? -15.803 39.658 23.519 1.00 59.66 280 PRO A C 1
ATOM 2214 O O . PRO A 1 280 ? -14.765 40.056 22.996 1.00 59.66 280 PRO A O 1
ATOM 2217 N N . LYS A 1 281 ? -16.987 39.688 22.892 1.00 57.59 281 LYS A N 1
ATOM 2218 C CA . LYS A 1 281 ? -17.170 40.323 21.584 1.00 57.59 281 LYS A CA 1
ATOM 2219 C C . LYS A 1 281 ? -16.746 41.785 21.694 1.00 57.59 281 LYS A C 1
ATOM 2221 O O . LYS A 1 281 ? -17.379 42.544 22.426 1.00 57.59 281 LYS A O 1
ATOM 2226 N N . GLU A 1 282 ? -15.708 42.171 20.962 1.00 56.31 282 GLU A N 1
ATOM 2227 C CA . GLU A 1 282 ? -15.406 43.580 20.735 1.00 56.31 282 GLU A CA 1
ATOM 2228 C C . GLU A 1 282 ? -16.600 44.189 19.988 1.00 56.31 282 GLU A C 1
ATOM 2230 O O . GLU A 1 282 ? -16.917 43.811 18.858 1.00 56.31 282 GLU A O 1
ATOM 2235 N N . HIS A 1 283 ? -17.342 45.057 20.677 1.00 54.94 283 HIS A N 1
ATOM 2236 C CA . HIS A 1 283 ? -18.356 45.890 20.045 1.00 54.94 283 HIS A CA 1
ATOM 2237 C C . HIS A 1 283 ? -17.659 47.063 19.329 1.00 54.94 283 HIS A C 1
ATOM 2239 O O . HIS A 1 283 ? -16.680 47.574 19.874 1.00 54.94 283 HIS A O 1
ATOM 2245 N N . PRO A 1 284 ? -18.133 47.442 18.124 1.00 64.69 284 PRO A N 1
ATOM 2246 C CA . PRO A 1 284 ? -17.474 48.405 17.238 1.00 64.69 284 PRO A CA 1
ATOM 2247 C C . PRO A 1 284 ? -17.403 49.827 17.799 1.00 64.69 284 PRO A C 1
ATOM 2249 O O . PRO A 1 284 ? -18.305 50.205 18.583 1.00 64.69 284 PRO A O 1
#

Radius of gyration: 20.47 Å; chains: 1; bounding box: 41×68×50 Å

pLDDT: mean 92.41, std 8.63, range [54.94, 98.81]

Foldseek 3Di:
DCPCQDPFDALQVLQVVLVVDDLPAADAAEHYCLAQEQFDADPVRHGDGGRPNHLPQVCRQPRPVVSNCNNNFQNYAEHERERAADDCVQVVDPVSLLVVLVSVLVSLLSHDDRDNSHVRYFYEYHYLYAVSVDLSSLVSCLVSVYHYEAEDDQSHDHLVVVLVSQCSNAPVPDPDLVSQAGQEEYHYEQEAAHPDDPVRLVVVLPPLPDFPADDVVNLVSLLSVCVNCVRNVYHYHYFYDSNNGSHGVVNVVVSVVVNVVVVVVVVVVVVVVVVDDDPDDPDD

Secondary structure (DSSP, 8-state):
--GGGTSPPPHHHHHHHHTTS-TT--EEEEPPHHHH-SEEE-TTS-EEEE-TTTT-HHHHIIIIIHHHHHHHGGGEEEEEEEEPPPPGGGGSSHHHHHHHHHHHHHHHHTSPPP-GGGTT-EEEEEE--GGG-SHHHHHHHHHTT-EEEEEE-TTSPPHHHHHHHHHHHH-TT--SGGG---SS-EEEEE-S-TT--HHHHHHHHTT--S-SS--HHHHHHHHHHHHHHHHTT--EEEEE-GGGTS-HHHHHHHHHHHHHHHHHHHHHHHHHHHHSPPPPP---

Sequence (284 aa):
MDRAYYRPLTVGQYWHFAEQVPDDFRFLVKAPAAVTDCMVRGANGRPLRENSFFLNTEKAAQEFVHPVIEGLGKKAGPLVFEMAQVPRELISSAEKRIRLVERIGEFLNRLPKIGEEAENAFYAVEIRTPIIYTPRFVSMLRGAGVRLVTGLHPTMPDVSRQTNALHMMDCPDAESPEDFRLAGPLVVRWTLAMGDRFDDAKRRYEPFSKIQRPDPVTREGIATLILAAIRGGQPAYVVANNKAEGCAPLGMVALAERLSERLTEERDRDEQEKLLPVPPKEHP